Protein AF-A0A6V7XGX5-F1 (afdb_monomer)

Organism: Meloidogyne enterolobii (NCBI:txid390850)

Foldseek 3Di:
DPVVVVVVVVPPPPPPPPPCPVVVVVCVVVDPPDPVVVVVVVVVVVVCVVVVVVVVVCCVQPDDFQKAFDDPCQDQCNLPDPVAQFAPDDHNVCSQLLCQFFHADPDPPDRGDRFKTFPDDPVLSSVLRNYHVVVSSVVCVVDVPGDIDTGPHMDGDPPPHNDHNCNVVVCDDVNVVVVVVVVVVVVVVVVVVVVVVVVVVVVD

Radius of gyration: 33.38 Å; Cα contacts (8 Å, |Δi|>4): 174; chains: 1; bounding box: 64×68×90 Å

Solvent-accessible surface area (backbone atoms only — not comparable to full-atom values): 12115 Å² total; per-residue (Å²): 142,69,78,72,69,59,66,58,66,79,63,71,76,73,74,72,71,95,78,64,78,51,57,68,60,51,47,56,72,68,50,62,95,38,73,65,58,54,50,52,50,49,52,54,50,60,62,49,46,61,58,55,48,52,65,56,48,50,58,61,38,62,40,77,67,60,44,35,58,62,40,91,83,64,37,59,72,48,70,71,36,85,88,48,76,62,27,61,84,70,47,56,74,57,53,56,61,54,44,69,58,24,49,69,37,98,53,98,88,45,53,37,39,53,53,38,31,46,56,66,54,73,68,58,51,48,52,40,43,44,33,42,42,72,56,31,43,52,46,41,66,77,52,67,72,59,59,84,37,75,57,91,50,72,42,70,55,52,88,87,52,83,78,27,65,27,68,76,66,65,42,50,71,91,46,42,60,57,60,58,50,54,55,50,53,50,55,51,50,52,53,53,49,52,54,50,51,52,54,51,66,72,75,108

Sequence (204 aa):
MQNVYKDQKEKSRSKKPLTDIDFEGILKIIGGCSTWQILIYLIISAHQMPHAMFNLSVVYFTYLPDHWCKLPSFSREYIENPENKIGPGWSWEKALDAGIAFPQVRNRRTKHDQCAVYTISEAQLREYLAMNFTEAILLARERPPYLIQRCKQWEYDRNIMSDSVVTQWDRVCDDNWSRAHVHLSYSLGYLVGCMMGGYISVII

Mean predicted aligned error: 12.46 Å

pLDDT: mean 81.53, std 14.81, range [34.19, 95.5]

Nearest PDB structures (foldseek):
  8wjh-assembly1_A  TM=6.170E-01  e=1.390E-04  Homo sapiens

Secondary structure (DSSP, 8-state):
--STTTTTTTT------S----HHHHHHHH----HHHHHHHHHHHHHHHHHHHHHHHHHHHT----EEE--TTSSHHHHH-TTS---TT--HHHHHTTTSSS-B---SS-SB-SSEEE---HHHHHHHHHS-HHHHHHHHHHS----EEE-SSEEE--SS-S--HHHHTT--GGGGHHHHHHHHHHHHHHHHHHHHHHHHHHH-

Structure (mmCIF, N/CA/C/O backbone):
data_AF-A0A6V7XGX5-F1
#
_entry.id   AF-A0A6V7XGX5-F1
#
loop_
_atom_site.group_PDB
_atom_site.id
_atom_site.type_symbol
_atom_site.label_atom_id
_atom_site.label_alt_id
_atom_site.label_comp_id
_atom_site.label_asym_id
_atom_site.label_entity_id
_atom_site.label_seq_id
_atom_site.pdbx_PDB_ins_code
_atom_site.Cartn_x
_atom_site.Cartn_y
_atom_site.Cartn_z
_atom_site.occupancy
_atom_site.B_iso_or_equiv
_atom_site.auth_seq_id
_atom_site.auth_comp_id
_atom_site.auth_asym_id
_atom_site.auth_atom_id
_atom_site.pdbx_PDB_model_num
ATOM 1 N N . MET A 1 1 ? -38.203 55.274 63.922 1.00 48.12 1 MET A N 1
ATOM 2 C CA . MET A 1 1 ? -37.971 55.277 62.457 1.00 48.12 1 MET A CA 1
ATOM 3 C C . MET A 1 1 ? -36.776 54.408 62.005 1.00 48.12 1 MET A C 1
ATOM 5 O O . MET A 1 1 ? -36.245 54.636 60.932 1.00 48.12 1 MET A O 1
ATOM 9 N N . GLN A 1 2 ? -36.377 53.364 62.750 1.00 42.81 2 GLN A N 1
ATOM 10 C CA . GLN A 1 2 ? -35.326 52.413 62.318 1.00 42.81 2 GLN A CA 1
ATOM 11 C C . GLN A 1 2 ? -35.813 50.956 62.211 1.00 42.81 2 GLN A C 1
ATOM 13 O O . GLN A 1 2 ? -35.135 50.126 61.617 1.00 42.81 2 GLN A O 1
ATOM 18 N N . ASN A 1 3 ? -37.020 50.650 62.698 1.00 46.12 3 ASN A N 1
ATOM 19 C CA . ASN A 1 3 ? -37.547 49.281 62.701 1.00 46.12 3 ASN A CA 1
ATOM 20 C C . ASN A 1 3 ? -38.313 48.903 61.421 1.00 46.12 3 ASN A C 1
ATOM 22 O O . ASN A 1 3 ? -38.632 47.741 61.240 1.00 46.12 3 ASN A O 1
ATOM 26 N N . VAL A 1 4 ? -38.544 49.848 60.502 1.00 45.69 4 VAL A N 1
ATOM 27 C CA . VAL A 1 4 ? -39.222 49.590 59.211 1.00 45.69 4 VAL A CA 1
ATOM 28 C C . VAL A 1 4 ? -38.230 49.157 58.113 1.00 45.69 4 VAL A C 1
ATOM 30 O O . VAL A 1 4 ? -38.613 48.507 57.148 1.00 45.69 4 VAL A O 1
ATOM 33 N N . TYR A 1 5 ? -36.930 49.440 58.275 1.00 43.28 5 TYR A N 1
ATOM 34 C CA . TYR A 1 5 ? -35.894 49.075 57.296 1.00 43.28 5 TYR A CA 1
ATOM 35 C C . TYR A 1 5 ? -35.405 47.619 57.405 1.00 43.28 5 TYR A C 1
ATOM 37 O O . TYR A 1 5 ? -34.807 47.112 56.457 1.00 43.28 5 TYR A O 1
ATOM 45 N N . LYS A 1 6 ? -35.651 46.924 58.526 1.00 42.00 6 LYS A N 1
ATOM 46 C CA . LYS A 1 6 ? -35.240 45.516 58.695 1.00 42.00 6 LYS A CA 1
ATOM 47 C C . LYS A 1 6 ? -36.229 44.524 58.068 1.00 42.00 6 LYS A C 1
ATOM 49 O O . LYS A 1 6 ? -35.774 43.564 57.455 1.00 42.00 6 LYS A O 1
ATOM 54 N N . ASP A 1 7 ? -37.528 44.828 58.069 1.00 40.53 7 ASP A N 1
ATOM 55 C CA . ASP A 1 7 ? -38.567 43.997 57.427 1.00 40.53 7 ASP A CA 1
ATOM 56 C C . ASP A 1 7 ? -38.472 43.956 55.892 1.00 40.53 7 ASP A C 1
ATOM 58 O O . ASP A 1 7 ? -38.970 43.037 55.242 1.00 40.53 7 ASP A O 1
ATOM 62 N N . GLN A 1 8 ? -37.801 44.934 55.276 1.00 38.59 8 GLN A N 1
ATOM 63 C CA . GLN A 1 8 ? -37.545 44.926 53.833 1.00 38.59 8 GLN A CA 1
ATOM 64 C C . GLN A 1 8 ? -36.414 43.966 53.435 1.00 38.59 8 GLN A C 1
ATOM 66 O O . GLN A 1 8 ? -36.367 43.529 52.285 1.00 38.59 8 GLN A O 1
ATOM 71 N N . LYS A 1 9 ? -35.524 43.586 54.365 1.00 36.06 9 LYS A N 1
ATOM 72 C CA . LYS A 1 9 ? -34.395 42.694 54.053 1.00 36.06 9 LYS A CA 1
ATOM 73 C C . LYS A 1 9 ? -34.806 41.219 54.015 1.00 36.06 9 LYS A C 1
ATOM 75 O O . LYS A 1 9 ? -34.219 40.445 53.264 1.00 36.06 9 LYS A O 1
ATOM 80 N N . GLU A 1 10 ? -35.870 40.861 54.731 1.00 41.03 10 GLU A N 1
ATOM 81 C CA . GLU A 1 10 ? -36.458 39.513 54.737 1.00 41.03 10 GLU A CA 1
ATOM 82 C C . GLU A 1 10 ? -37.388 39.258 53.530 1.00 41.03 10 GLU A C 1
ATOM 84 O O . GLU A 1 10 ? -37.747 38.123 53.227 1.00 41.03 10 GLU A O 1
ATOM 89 N N . LYS A 1 11 ? -37.724 40.310 52.767 1.00 38.12 11 LYS A N 1
ATOM 90 C CA . LYS A 1 11 ? -38.591 40.255 51.576 1.00 38.12 11 LYS A CA 1
ATOM 91 C C . LYS A 1 11 ? -37.859 40.321 50.231 1.00 38.12 11 LYS A C 1
ATOM 93 O O . LYS A 1 11 ? -38.522 40.437 49.201 1.00 38.12 11 LYS A O 1
ATOM 98 N N . SER A 1 12 ? -36.532 40.147 50.184 1.00 34.19 12 SER A N 1
ATOM 99 C CA . SER A 1 12 ? -35.842 39.829 48.919 1.00 34.19 12 SER A CA 1
ATOM 100 C C . SER A 1 12 ? -35.965 38.334 48.612 1.00 34.19 12 SER A C 1
ATOM 102 O O . SER A 1 12 ? -35.051 37.520 48.690 1.00 34.19 12 SER A O 1
ATOM 104 N N . ARG A 1 13 ? -37.197 37.987 48.260 1.00 50.22 13 ARG A N 1
ATOM 105 C CA . ARG A 1 13 ? -37.594 36.789 47.541 1.00 50.22 13 ARG A CA 1
ATOM 106 C C . ARG A 1 13 ? -36.829 36.731 46.215 1.00 50.22 13 ARG A C 1
ATOM 108 O O . ARG A 1 13 ? -37.392 37.046 45.172 1.00 50.22 13 ARG A O 1
ATOM 115 N N . SER A 1 14 ? -35.575 36.289 46.228 1.00 37.19 14 SER A N 1
ATOM 116 C CA . SER A 1 14 ? -35.043 35.597 45.060 1.00 37.19 14 SER A CA 1
ATOM 117 C C . SER A 1 14 ? -35.549 34.168 45.160 1.00 37.19 14 SER A C 1
ATOM 119 O O . SER A 1 14 ? -34.963 33.312 45.820 1.00 37.19 14 SER A O 1
ATOM 121 N N . LYS A 1 15 ? -36.722 33.931 44.562 1.00 45.91 15 LYS A N 1
ATOM 122 C CA . LYS A 1 15 ? -37.069 32.588 44.107 1.00 45.91 15 LYS A CA 1
ATOM 123 C C . LYS A 1 15 ? -35.909 32.162 43.213 1.00 45.91 15 LYS A C 1
ATOM 125 O O . LYS A 1 15 ? -35.836 32.624 42.076 1.00 45.91 15 LYS A O 1
ATOM 130 N N . LYS A 1 16 ? -35.001 31.332 43.730 1.00 47.59 16 LYS A N 1
ATOM 131 C CA . LYS A 1 16 ? -34.071 30.616 42.864 1.00 47.59 16 LYS A CA 1
ATOM 132 C C . LYS A 1 16 ? -34.939 29.898 41.822 1.00 47.59 16 LYS A C 1
ATOM 134 O O . LYS A 1 16 ? -35.906 29.238 42.221 1.00 47.59 16 LYS A O 1
ATOM 139 N N . PRO A 1 17 ? -34.702 30.100 40.519 1.00 45.47 17 PRO A N 1
ATOM 140 C CA . PRO A 1 17 ? -35.406 29.340 39.503 1.00 45.47 17 PRO A CA 1
ATOM 141 C C . PRO A 1 17 ? -35.202 27.853 39.799 1.00 45.47 17 PRO A C 1
ATOM 143 O O . PRO A 1 17 ? -34.096 27.421 40.114 1.00 45.47 17 PRO A O 1
ATOM 146 N N . LEU A 1 18 ? -36.295 27.091 39.756 1.00 56.56 18 LEU A N 1
ATOM 147 C CA . LEU A 1 18 ? -36.344 25.653 40.023 1.00 56.56 18 LEU A CA 1
ATOM 148 C C . LEU A 1 18 ? -35.745 24.857 38.844 1.00 56.56 18 LEU A C 1
ATOM 150 O O . LEU A 1 18 ? -36.373 23.962 38.292 1.00 56.56 18 LEU A O 1
ATOM 154 N N . THR A 1 19 ? -34.549 25.241 38.409 1.00 55.06 19 THR A N 1
ATOM 155 C CA . THR A 1 19 ? -33.772 24.580 37.352 1.00 55.06 19 THR A CA 1
ATOM 156 C C . THR A 1 19 ? -32.284 24.590 37.693 1.00 55.06 19 THR A C 1
ATOM 158 O O . THR A 1 19 ? -31.441 24.689 36.809 1.00 55.06 19 THR A O 1
ATOM 161 N N . ASP A 1 20 ? -31.960 24.520 38.980 1.00 52.19 20 ASP A N 1
ATOM 162 C CA . ASP A 1 20 ? -30.678 24.008 39.438 1.00 52.19 20 ASP A CA 1
ATOM 163 C C . ASP A 1 20 ? -31.030 22.724 40.176 1.00 52.19 20 ASP A C 1
ATOM 165 O O . ASP A 1 20 ? -31.566 22.747 41.286 1.00 52.19 20 ASP A O 1
ATOM 169 N N . ILE A 1 21 ? -30.914 21.598 39.475 1.00 62.97 21 ILE A N 1
ATOM 170 C CA . ILE A 1 21 ? -31.003 20.297 40.123 1.00 62.97 21 ILE A CA 1
ATOM 171 C C . ILE A 1 21 ? -29.800 20.302 41.057 1.00 62.97 21 ILE A C 1
ATOM 173 O O . ILE A 1 21 ? -28.690 20.214 40.557 1.00 62.97 21 ILE A O 1
ATOM 177 N N . ASP A 1 22 ? -30.022 20.548 42.349 1.00 59.94 22 ASP A N 1
ATOM 178 C CA . ASP A 1 22 ? -29.001 20.932 43.330 1.00 59.94 22 ASP A CA 1
ATOM 179 C C . ASP A 1 22 ? -27.823 19.943 43.280 1.00 59.94 22 ASP A C 1
ATOM 181 O O . ASP A 1 22 ? -27.861 18.880 43.905 1.00 59.94 22 ASP A O 1
ATOM 185 N N . PHE A 1 23 ? -26.815 20.233 42.443 1.00 61.06 23 PHE A N 1
ATOM 186 C CA . PHE A 1 23 ? -25.775 19.264 42.096 1.00 61.06 23 PHE A CA 1
ATOM 187 C C . PHE A 1 23 ? -24.955 18.945 43.334 1.00 61.06 23 PHE A C 1
ATOM 189 O O . PHE A 1 23 ? -24.557 17.803 43.506 1.00 61.06 23 PHE A O 1
ATOM 196 N N . GLU A 1 24 ? -24.778 19.904 44.244 1.00 58.03 24 GLU A N 1
ATOM 197 C CA . GLU A 1 24 ? -24.178 19.659 45.554 1.00 58.03 24 GLU A CA 1
ATOM 198 C C . GLU A 1 24 ? -25.051 18.765 46.443 1.00 58.03 24 GLU A C 1
ATOM 200 O O . GLU A 1 24 ? -24.526 17.896 47.133 1.00 58.03 24 GLU A O 1
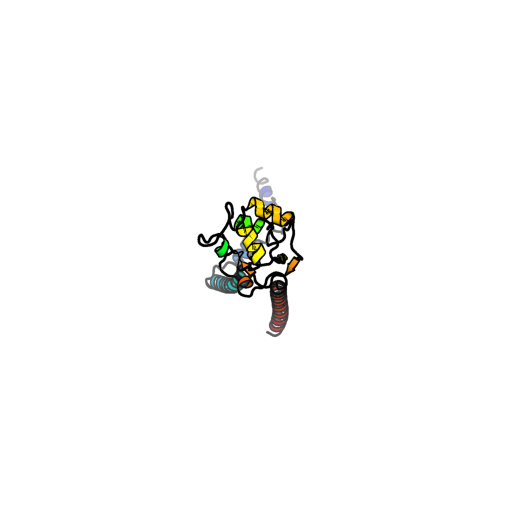ATOM 205 N N . GLY A 1 25 ? -26.379 18.919 46.408 1.00 63.94 25 GLY A N 1
ATOM 206 C CA . GLY A 1 25 ? -27.318 18.050 47.123 1.00 63.94 25 GLY A CA 1
ATOM 207 C C . GLY A 1 25 ? -27.310 16.617 46.586 1.00 63.94 25 GLY A C 1
ATOM 208 O O . GLY A 1 25 ? -27.239 15.662 47.361 1.00 63.94 25 GLY A O 1
ATOM 209 N N . ILE A 1 26 ? -27.288 16.462 45.261 1.00 66.62 26 ILE A N 1
ATOM 210 C CA . ILE A 1 26 ? -27.138 15.172 44.578 1.00 66.62 26 ILE A CA 1
ATOM 211 C C . ILE A 1 26 ? -25.754 14.580 44.849 1.00 66.62 26 ILE A C 1
ATOM 213 O O . ILE A 1 26 ? -25.660 13.408 45.192 1.00 66.62 26 ILE A O 1
ATOM 217 N N . LEU A 1 27 ? -24.685 15.372 44.773 1.00 61.72 27 LEU A N 1
ATOM 218 C CA . LEU A 1 27 ? -23.322 14.940 45.087 1.00 61.72 27 LEU A CA 1
ATOM 219 C C . LEU A 1 27 ? -23.155 14.598 46.567 1.00 61.72 27 LEU A C 1
ATOM 221 O O . LEU A 1 27 ? -22.303 13.784 46.877 1.00 61.72 27 LEU A O 1
ATOM 225 N N . LYS A 1 28 ? -23.965 15.145 47.478 1.00 62.00 28 LYS A N 1
ATOM 226 C CA . LYS A 1 28 ? -23.980 14.781 48.906 1.00 62.00 28 LYS A CA 1
ATOM 227 C C . LYS A 1 28 ? -24.822 13.531 49.195 1.00 62.00 28 LYS A C 1
ATOM 229 O O . LYS A 1 28 ? -24.524 12.813 50.142 1.00 62.00 28 LYS A O 1
ATOM 234 N N . ILE A 1 29 ? -25.839 13.253 48.373 1.00 63.31 29 ILE A N 1
ATOM 235 C CA . ILE A 1 29 ? -26.644 12.016 48.403 1.00 63.31 29 ILE A CA 1
ATOM 236 C C . ILE A 1 29 ? -25.892 10.845 47.745 1.00 63.31 29 ILE A C 1
ATOM 238 O O . ILE A 1 29 ? -25.941 9.725 48.244 1.00 63.31 29 ILE A O 1
ATOM 242 N N . ILE A 1 30 ? -25.169 11.103 46.651 1.00 65.25 30 ILE A N 1
ATOM 243 C CA . ILE A 1 30 ? -24.277 10.148 45.972 1.00 65.25 30 ILE A CA 1
ATOM 244 C C . ILE A 1 30 ? -22.938 10.029 46.719 1.00 65.25 30 ILE A C 1
ATOM 246 O O . ILE A 1 30 ? -22.298 8.982 46.687 1.00 65.25 30 ILE A O 1
ATOM 250 N N . GLY A 1 31 ? -22.498 11.103 47.374 1.00 60.78 31 GLY A N 1
ATOM 251 C CA . GLY A 1 31 ? -21.176 11.249 47.975 1.00 60.78 31 GLY A CA 1
ATOM 252 C C . GLY A 1 31 ? -21.121 10.804 49.422 1.00 60.78 31 GLY A C 1
ATOM 253 O O . GLY A 1 31 ? -20.952 11.610 50.334 1.00 60.78 31 GLY A O 1
ATOM 254 N N . GLY A 1 32 ? -21.112 9.494 49.613 1.00 59.62 32 GLY A N 1
ATOM 255 C CA . GLY A 1 32 ? -20.126 8.940 50.525 1.00 59.62 32 GLY A CA 1
ATOM 256 C C . GLY A 1 32 ? -18.952 8.509 49.666 1.00 59.62 32 GLY A C 1
ATOM 257 O O . GLY A 1 32 ? -19.110 7.542 48.937 1.00 59.62 32 GLY A O 1
ATOM 258 N N . CYS A 1 33 ? -17.796 9.179 49.733 1.00 63.25 33 CYS A N 1
ATOM 259 C CA . CYS A 1 33 ? -16.546 8.677 49.144 1.00 63.25 33 CYS A CA 1
ATOM 260 C C . CYS A 1 33 ? -16.124 7.400 49.895 1.00 63.25 33 CYS A C 1
ATOM 262 O O . CYS A 1 33 ? -15.231 7.385 50.736 1.00 63.25 33 CYS A O 1
ATOM 264 N N . SER A 1 34 ? -16.892 6.343 49.672 1.00 70.44 34 SER A N 1
ATOM 265 C CA . SER A 1 34 ? -16.769 5.032 50.263 1.00 70.44 34 SER A CA 1
ATOM 266 C C . SER A 1 34 ? -15.819 4.255 49.376 1.00 70.44 34 SER A C 1
ATOM 268 O O . SER A 1 34 ? -15.955 4.246 48.149 1.00 70.44 34 SER A O 1
ATOM 270 N N . THR A 1 35 ? -14.860 3.574 49.989 1.00 77.38 35 THR A N 1
ATOM 271 C CA . THR A 1 35 ? -13.893 2.720 49.293 1.00 77.38 35 THR A CA 1
ATOM 272 C C . THR A 1 35 ? -14.596 1.713 48.372 1.00 77.38 35 THR A C 1
ATOM 274 O O . THR A 1 35 ? -14.072 1.379 47.314 1.00 77.38 35 THR A O 1
ATOM 277 N N . TRP A 1 36 ? -15.826 1.307 48.717 1.00 80.31 36 TRP A N 1
ATOM 278 C CA . TRP A 1 36 ? -16.687 0.470 47.881 1.00 80.31 36 TRP A CA 1
ATOM 279 C C . TRP A 1 36 ? -17.184 1.158 46.606 1.00 80.31 36 TRP A C 1
ATOM 281 O O . TRP A 1 36 ? -17.177 0.534 45.550 1.00 80.31 36 TRP A O 1
ATOM 291 N N . GLN A 1 37 ? -17.580 2.432 46.658 1.00 81.12 37 GLN A N 1
ATOM 292 C CA . GLN A 1 37 ? -18.024 3.163 45.464 1.00 81.12 37 GLN A CA 1
ATOM 293 C C . GLN A 1 37 ? -16.866 3.364 44.481 1.00 81.12 37 GLN A C 1
ATOM 295 O O . GLN A 1 37 ? -17.040 3.182 43.276 1.00 81.12 37 GLN A O 1
ATOM 300 N N . ILE A 1 38 ? -15.670 3.663 45.000 1.00 83.69 38 ILE A N 1
ATOM 301 C CA . ILE A 1 38 ? -14.445 3.744 44.194 1.00 83.69 38 ILE A CA 1
ATOM 302 C C . ILE A 1 38 ? -14.129 2.377 43.575 1.00 83.69 38 ILE A C 1
ATOM 304 O O . ILE A 1 38 ? -13.852 2.304 42.382 1.00 83.69 38 ILE A O 1
ATOM 308 N N . LEU A 1 39 ? -14.217 1.291 44.350 1.00 86.94 39 LEU A N 1
ATOM 309 C CA . LEU A 1 39 ? -13.974 -0.065 43.854 1.00 86.94 39 LEU A CA 1
ATOM 310 C C . LEU A 1 39 ? -14.932 -0.440 42.714 1.00 86.94 39 LEU A C 1
ATOM 312 O O . LEU A 1 39 ? -14.484 -0.923 41.678 1.00 86.94 39 LEU A O 1
ATOM 316 N N . ILE A 1 40 ? -16.232 -0.172 42.866 1.00 87.00 40 ILE A N 1
ATOM 317 C CA . ILE A 1 40 ? -17.230 -0.426 41.816 1.00 87.00 40 ILE A CA 1
ATOM 318 C C . ILE A 1 40 ? -16.946 0.420 40.571 1.00 87.00 40 ILE A C 1
ATOM 320 O O . ILE A 1 40 ? -16.970 -0.106 39.459 1.00 87.00 40 ILE A O 1
ATOM 324 N N . TYR A 1 41 ? -16.609 1.701 40.738 1.00 86.62 41 TYR A N 1
ATOM 325 C CA . TYR A 1 41 ? -16.233 2.565 39.619 1.00 86.62 41 TYR A CA 1
ATOM 326 C C . TYR A 1 41 ? -14.992 2.048 38.876 1.00 86.62 41 TYR A C 1
ATOM 328 O O . TYR A 1 41 ? -14.968 2.047 37.644 1.00 86.62 41 TYR A O 1
ATOM 336 N N . LEU A 1 42 ? -13.982 1.554 39.601 1.00 90.50 42 LEU A N 1
ATOM 337 C CA . LEU A 1 42 ? -12.792 0.944 39.004 1.00 90.50 42 LEU A CA 1
ATOM 338 C C . LEU A 1 42 ? -13.117 -0.358 38.265 1.00 90.50 42 LEU A C 1
ATOM 340 O O . LEU A 1 42 ? -12.599 -0.556 37.171 1.00 90.50 42 LEU A O 1
ATOM 344 N N . ILE A 1 43 ? -13.997 -1.208 38.805 1.00 90.50 43 ILE A N 1
ATOM 345 C CA . ILE A 1 43 ? -14.433 -2.450 38.142 1.00 90.50 43 ILE A CA 1
ATOM 346 C C . ILE A 1 43 ? -15.174 -2.134 36.838 1.00 90.50 43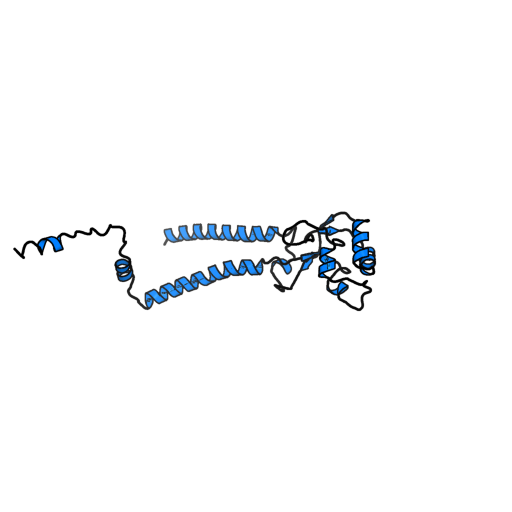 ILE A C 1
ATOM 348 O O . ILE A 1 43 ? -14.859 -2.709 35.795 1.00 90.50 43 ILE A O 1
ATOM 352 N N . ILE A 1 44 ? -16.113 -1.183 36.872 1.00 89.38 44 ILE A N 1
ATOM 353 C CA . ILE A 1 44 ? -16.847 -0.742 35.677 1.00 89.38 44 ILE A CA 1
ATOM 354 C C . ILE A 1 44 ? -15.872 -0.154 34.653 1.00 89.38 44 ILE A C 1
ATOM 356 O O . ILE A 1 44 ? -15.913 -0.514 33.479 1.00 89.38 44 ILE A O 1
ATOM 360 N N . SER A 1 45 ? -14.948 0.702 35.092 1.00 90.06 45 SER A N 1
ATOM 361 C CA . SER A 1 45 ? -13.946 1.305 34.208 1.00 90.06 45 SER A CA 1
ATOM 362 C C . SER A 1 45 ? -13.039 0.247 33.577 1.00 90.06 45 SER A C 1
ATOM 364 O O . SER A 1 45 ? -12.824 0.271 32.367 1.00 90.06 45 SER A O 1
ATOM 366 N N . ALA A 1 46 ? -12.564 -0.721 34.366 1.00 91.81 46 ALA A N 1
ATOM 367 C CA . ALA A 1 46 ? -11.734 -1.825 33.894 1.00 91.81 46 ALA A CA 1
ATOM 368 C C . ALA A 1 46 ? -12.458 -2.695 32.856 1.00 91.81 46 ALA A C 1
ATOM 370 O O . ALA A 1 46 ? -11.827 -3.125 31.896 1.00 91.81 46 ALA A O 1
ATOM 371 N N . HIS A 1 47 ? -13.773 -2.895 32.990 1.00 89.81 47 HIS A N 1
ATOM 372 C CA . HIS A 1 47 ? -14.581 -3.589 31.982 1.00 89.81 47 HIS A CA 1
ATOM 373 C C . HIS A 1 47 ? -14.714 -2.793 30.671 1.00 89.81 47 HIS A C 1
ATOM 375 O O . HIS A 1 47 ? -14.699 -3.374 29.585 1.00 89.81 47 HIS A O 1
ATOM 381 N N . GLN A 1 48 ? -14.793 -1.461 30.738 1.00 89.69 48 GLN A N 1
ATOM 382 C CA . GLN A 1 48 ? -14.891 -0.626 29.535 1.00 89.69 48 GLN A CA 1
ATOM 383 C C . GLN A 1 48 ? -13.554 -0.469 28.790 1.00 89.69 48 GLN A C 1
ATOM 385 O O . GLN A 1 48 ? -13.559 -0.197 27.586 1.00 89.69 48 GLN A O 1
ATOM 390 N N . MET A 1 49 ? -12.414 -0.670 29.462 1.00 92.31 49 MET A N 1
ATOM 391 C CA . MET A 1 49 ? -11.085 -0.561 28.843 1.00 92.31 49 MET A CA 1
ATOM 392 C C . MET A 1 49 ? -10.893 -1.515 27.643 1.00 92.31 49 MET A C 1
ATOM 394 O O . MET A 1 49 ? -10.528 -1.021 26.574 1.00 92.31 49 MET A O 1
ATOM 398 N N . PRO A 1 50 ? -11.186 -2.832 27.728 1.00 88.81 50 PRO A N 1
ATOM 399 C CA . PRO A 1 50 ? -11.120 -3.739 26.580 1.00 88.81 50 PRO A CA 1
ATOM 400 C C . PRO A 1 50 ? -11.959 -3.293 25.382 1.00 88.81 50 PRO A C 1
ATOM 402 O O . PRO A 1 50 ? -11.508 -3.401 24.244 1.00 88.81 50 PRO A O 1
ATOM 405 N N . HIS A 1 51 ? -13.155 -2.754 25.626 1.00 84.88 51 HIS A N 1
ATOM 406 C CA . HIS A 1 51 ? -14.031 -2.276 24.558 1.00 84.88 51 HIS A CA 1
ATOM 407 C C . HIS A 1 51 ? -13.415 -1.080 23.816 1.00 84.88 51 HIS A C 1
ATOM 409 O O . HIS A 1 51 ? -13.387 -1.048 22.585 1.00 84.88 51 HIS A O 1
ATOM 415 N N . ALA A 1 52 ? -12.865 -0.112 24.557 1.00 88.12 52 ALA A N 1
ATOM 416 C CA . ALA A 1 52 ? -12.152 1.018 23.963 1.00 88.12 52 ALA A CA 1
ATOM 417 C C . ALA A 1 52 ? -10.885 0.567 23.215 1.00 88.12 52 ALA A C 1
ATOM 419 O O . ALA A 1 52 ? -10.633 1.016 22.096 1.00 88.12 52 ALA A O 1
ATOM 420 N N . MET A 1 53 ? -10.123 -0.359 23.803 1.00 89.12 53 MET A N 1
ATOM 421 C CA . MET A 1 53 ? -8.902 -0.899 23.205 1.00 89.12 53 MET A CA 1
ATOM 422 C C . MET A 1 53 ? -9.182 -1.630 21.888 1.00 89.12 53 MET A C 1
ATOM 424 O O . MET A 1 53 ? -8.448 -1.428 20.925 1.00 89.12 53 MET A O 1
ATOM 428 N N . PHE A 1 54 ? -10.251 -2.428 21.815 1.00 85.94 54 PHE A N 1
ATOM 429 C CA . PHE A 1 54 ? -10.646 -3.117 20.584 1.00 85.94 54 PHE A CA 1
ATOM 430 C C . PHE A 1 54 ? -11.022 -2.134 19.468 1.00 85.94 54 PHE A C 1
ATOM 432 O O . PHE A 1 54 ? -10.577 -2.281 18.332 1.00 85.94 54 PHE A O 1
ATOM 439 N N . ASN A 1 55 ? -11.784 -1.085 19.794 1.00 85.88 55 ASN A N 1
ATOM 440 C CA . ASN A 1 55 ? -12.161 -0.071 18.806 1.00 85.88 55 ASN A CA 1
ATOM 441 C C . ASN A 1 55 ? -10.946 0.667 18.230 1.00 85.88 55 ASN A C 1
ATOM 443 O O . ASN A 1 55 ? -10.910 0.951 17.033 1.00 85.88 55 ASN A O 1
ATOM 447 N N . LE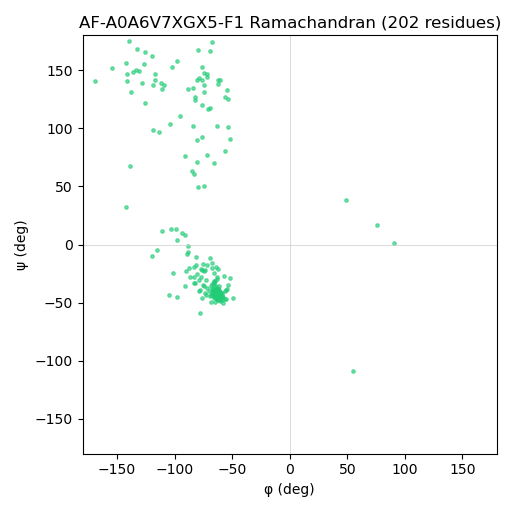U A 1 56 ? -9.940 0.956 19.060 1.00 86.75 56 LEU A N 1
ATOM 448 C CA . LEU A 1 56 ? -8.708 1.593 18.598 1.00 86.75 56 LEU A CA 1
ATOM 449 C C . LEU A 1 56 ? -7.815 0.622 17.814 1.00 86.75 56 LEU A C 1
ATOM 451 O O . LEU A 1 56 ? -7.271 1.004 16.780 1.00 86.75 56 LEU A O 1
ATOM 455 N N . SER A 1 57 ? -7.676 -0.630 18.261 1.00 86.88 57 SER A N 1
ATOM 456 C CA . SER A 1 57 ? -6.762 -1.601 17.643 1.00 86.88 57 SER A CA 1
ATOM 457 C C . SER A 1 57 ? -7.160 -1.983 16.216 1.00 86.88 57 SER A C 1
ATOM 459 O O . SER A 1 57 ? -6.287 -2.160 15.364 1.00 86.88 57 SER A O 1
ATOM 461 N N . VAL A 1 58 ? -8.462 -2.025 15.912 1.00 84.94 58 VAL A N 1
ATOM 462 C CA . VAL A 1 58 ? -8.974 -2.321 14.562 1.00 84.94 58 VAL A CA 1
ATOM 463 C C . VAL A 1 58 ? -8.408 -1.364 13.513 1.00 84.94 58 VAL A C 1
ATOM 465 O O . VAL A 1 58 ? -8.051 -1.807 12.421 1.00 84.94 58 VAL A O 1
ATOM 468 N N . VAL A 1 59 ? -8.270 -0.074 13.829 1.00 83.75 59 VAL A N 1
ATOM 469 C CA . VAL A 1 59 ? -7.746 0.924 12.879 1.00 83.75 59 VAL A CA 1
ATOM 470 C C . VAL A 1 59 ? -6.292 0.626 12.509 1.00 83.75 59 VAL A C 1
ATOM 472 O O . VAL A 1 59 ? -5.917 0.741 11.344 1.00 83.75 59 VAL A O 1
ATOM 475 N N . TYR A 1 60 ? -5.487 0.189 13.478 1.00 83.56 60 TYR A N 1
ATOM 476 C CA . TYR A 1 60 ? -4.087 -0.161 13.242 1.00 83.56 60 TYR A CA 1
ATOM 477 C C . TYR A 1 60 ? -3.949 -1.470 12.463 1.00 83.56 60 TYR A C 1
ATOM 479 O O . TYR A 1 60 ? -3.179 -1.540 11.508 1.00 83.56 60 TYR A O 1
ATOM 487 N N . PHE A 1 61 ? -4.731 -2.496 12.808 1.00 82.75 61 PHE A N 1
ATOM 488 C CA . PHE A 1 61 ? -4.674 -3.784 12.110 1.00 82.75 61 PHE A CA 1
ATOM 489 C C . PHE A 1 61 ? -5.178 -3.712 10.670 1.00 82.75 61 PHE A C 1
ATOM 491 O O . PHE A 1 61 ? -4.659 -4.410 9.799 1.00 82.75 61 PHE A O 1
ATOM 498 N N . THR A 1 62 ? -6.173 -2.864 10.412 1.00 83.94 62 THR A N 1
ATOM 499 C CA . THR A 1 62 ? -6.773 -2.691 9.080 1.00 83.94 62 THR A CA 1
ATOM 500 C C . THR A 1 62 ? -6.105 -1.597 8.252 1.00 83.94 62 THR A C 1
ATOM 502 O O . THR A 1 62 ? -6.590 -1.276 7.163 1.00 83.94 62 THR A O 1
ATOM 505 N N . TYR A 1 63 ? -4.984 -1.050 8.732 1.00 86.88 63 TYR A N 1
ATOM 506 C CA . TYR A 1 63 ? -4.219 -0.048 8.008 1.00 86.88 63 TYR A CA 1
ATOM 507 C C . TYR A 1 63 ? -3.818 -0.561 6.618 1.00 86.88 63 TYR A C 1
ATOM 509 O O . TYR A 1 63 ? -3.236 -1.641 6.477 1.00 86.88 63 TYR A O 1
ATOM 517 N N . LEU A 1 64 ? -4.148 0.230 5.595 1.00 86.94 64 LEU A N 1
ATOM 518 C CA . LEU A 1 64 ? -3.788 -0.011 4.203 1.00 86.94 64 LEU A CA 1
ATOM 519 C C . LEU A 1 64 ? -2.644 0.937 3.818 1.00 86.94 64 LEU A C 1
ATOM 521 O O . LEU A 1 64 ? -2.918 2.124 3.609 1.00 86.94 64 LEU A O 1
ATOM 525 N N . PRO A 1 65 ? -1.396 0.447 3.731 1.00 89.38 65 PRO A N 1
ATOM 526 C CA . PRO A 1 65 ? -0.292 1.249 3.221 1.00 89.38 65 PRO A CA 1
ATOM 527 C C . PRO A 1 65 ? -0.432 1.510 1.717 1.00 89.38 65 PRO A C 1
ATOM 529 O O . PRO A 1 65 ? -1.234 0.879 1.014 1.00 89.38 65 PRO A O 1
ATOM 532 N N . ASP A 1 66 ? 0.373 2.455 1.231 1.00 89.69 66 ASP A N 1
ATOM 533 C CA . ASP A 1 66 ? 0.574 2.616 -0.205 1.00 89.69 66 ASP A CA 1
ATOM 534 C C . ASP A 1 66 ? 1.175 1.330 -0.783 1.00 89.69 66 ASP A C 1
ATOM 536 O O . ASP A 1 66 ? 1.950 0.636 -0.116 1.00 89.69 66 ASP A O 1
ATOM 540 N N . HIS A 1 67 ? 0.741 0.960 -1.980 1.00 90.88 67 HIS A N 1
ATOM 541 C CA . HIS A 1 67 ? 1.097 -0.316 -2.581 1.00 90.88 67 HIS A CA 1
ATOM 542 C C . HIS A 1 67 ? 1.033 -0.254 -4.092 1.00 90.88 67 HIS A C 1
ATOM 544 O O . HIS A 1 67 ? 0.251 0.491 -4.678 1.00 90.88 67 HIS A O 1
ATOM 550 N N . TRP A 1 68 ? 1.843 -1.093 -4.712 1.00 92.00 68 TRP A N 1
ATOM 551 C CA . TRP A 1 68 ? 1.955 -1.220 -6.153 1.00 92.00 68 TRP A CA 1
ATOM 552 C C . TRP A 1 68 ? 2.078 -2.690 -6.523 1.00 92.00 68 TRP A C 1
ATOM 554 O O . TRP A 1 68 ? 2.130 -3.585 -5.677 1.00 92.00 68 TRP A O 1
ATOM 564 N N . CYS A 1 69 ? 2.085 -2.958 -7.819 1.00 92.44 69 CYS A N 1
ATOM 565 C CA . CYS A 1 69 ? 2.089 -4.320 -8.321 1.00 92.44 69 CYS A CA 1
ATOM 566 C C . CYS A 1 69 ? 3.514 -4.857 -8.361 1.00 92.44 69 CYS A C 1
ATOM 568 O O . CYS A 1 69 ? 4.428 -4.176 -8.828 1.00 92.44 69 CYS A O 1
ATOM 570 N N . LYS A 1 70 ? 3.701 -6.088 -7.882 1.00 92.56 70 LYS A N 1
ATOM 571 C CA . LYS A 1 70 ? 5.021 -6.709 -7.807 1.00 92.56 70 LYS A CA 1
ATOM 572 C C . LYS A 1 70 ? 5.535 -7.027 -9.211 1.00 92.56 70 LYS A C 1
ATOM 574 O O . LYS A 1 70 ? 4.945 -7.843 -9.920 1.00 92.56 70 LYS A O 1
ATOM 579 N N . LEU A 1 71 ? 6.651 -6.405 -9.581 1.00 91.50 71 LEU A N 1
ATOM 580 C CA . LEU A 1 71 ? 7.336 -6.599 -10.857 1.00 91.50 71 LEU A CA 1
ATOM 581 C C . LEU A 1 71 ? 8.804 -6.967 -10.590 1.00 91.50 71 LEU A C 1
ATOM 583 O O . LEU A 1 71 ? 9.511 -6.192 -9.947 1.00 91.50 71 LEU A O 1
ATOM 587 N N . PRO A 1 72 ? 9.296 -8.124 -11.063 1.00 88.12 72 PRO A N 1
ATOM 588 C CA . PRO A 1 72 ? 10.623 -8.620 -10.696 1.00 88.12 72 PRO A CA 1
ATOM 589 C C . PRO A 1 72 ? 11.775 -7.741 -11.200 1.00 88.12 72 PRO A C 1
ATOM 591 O O . PRO A 1 72 ? 12.794 -7.658 -10.523 1.00 88.12 72 PRO A O 1
ATOM 594 N N . SER A 1 73 ? 11.630 -7.071 -12.350 1.00 88.50 73 SER A N 1
ATOM 595 C CA . SER A 1 73 ? 12.642 -6.121 -12.846 1.00 88.50 73 SER A CA 1
ATOM 596 C C . SER A 1 73 ? 12.323 -4.658 -12.523 1.00 88.50 73 SER A C 1
ATOM 598 O O . SER A 1 73 ? 13.043 -3.781 -12.977 1.00 88.50 73 SER A O 1
ATOM 600 N N . PHE A 1 74 ? 11.252 -4.363 -11.781 1.00 90.75 74 PHE A N 1
ATOM 601 C CA . PHE A 1 74 ? 10.842 -2.992 -11.446 1.00 90.75 74 PHE A CA 1
ATOM 602 C C . PHE A 1 74 ? 10.388 -2.931 -9.993 1.00 90.75 74 PHE A C 1
ATOM 604 O O . PHE A 1 74 ? 9.215 -2.759 -9.674 1.00 90.75 74 PHE A O 1
ATOM 611 N N . SER A 1 75 ? 11.364 -3.123 -9.116 1.00 91.56 75 SER A N 1
ATOM 612 C CA . SER A 1 75 ? 11.227 -3.010 -7.671 1.00 91.56 75 SER A CA 1
ATOM 613 C C . SER A 1 75 ? 12.265 -2.036 -7.135 1.00 91.56 75 SER A C 1
ATOM 615 O O . SER A 1 75 ? 13.250 -1.710 -7.813 1.00 91.56 75 SER A O 1
ATOM 617 N N . ARG A 1 76 ? 12.069 -1.601 -5.890 1.00 91.00 76 ARG A N 1
ATOM 618 C CA . ARG A 1 76 ? 13.050 -0.775 -5.182 1.00 91.00 76 ARG A CA 1
ATOM 619 C C . ARG A 1 76 ? 14.421 -1.448 -5.139 1.00 91.00 76 ARG A C 1
ATOM 621 O O . ARG A 1 76 ? 15.418 -0.832 -5.496 1.00 91.00 76 ARG A O 1
ATOM 628 N N . GLU A 1 77 ? 14.444 -2.733 -4.791 1.00 90.19 77 GLU A N 1
ATOM 629 C CA . GLU A 1 77 ? 15.663 -3.544 -4.725 1.00 90.19 77 GLU A CA 1
ATOM 630 C C . GLU A 1 77 ? 16.363 -3.646 -6.082 1.00 90.19 77 GLU A C 1
ATOM 632 O O . GLU A 1 77 ? 17.586 -3.583 -6.148 1.00 90.19 77 GLU A O 1
ATOM 637 N N . TYR A 1 78 ? 15.608 -3.772 -7.178 1.00 91.12 78 TYR A N 1
ATOM 638 C CA . TYR A 1 78 ? 16.203 -3.819 -8.509 1.00 91.12 78 TYR A CA 1
ATOM 639 C C . TYR A 1 78 ? 16.797 -2.462 -8.904 1.00 91.12 78 TYR A C 1
ATOM 641 O O . TYR A 1 78 ? 17.909 -2.423 -9.429 1.00 91.12 78 TYR A O 1
ATOM 649 N N . ILE A 1 79 ? 16.072 -1.365 -8.644 1.00 91.75 79 ILE A N 1
ATOM 650 C CA . ILE A 1 79 ? 16.444 -0.017 -9.094 1.00 91.75 79 ILE A CA 1
ATOM 651 C C . ILE A 1 79 ? 17.607 0.580 -8.293 1.00 91.75 79 ILE A C 1
ATOM 653 O O . ILE A 1 79 ? 18.437 1.301 -8.842 1.00 91.75 79 ILE A O 1
ATOM 657 N N . GLU A 1 80 ? 17.671 0.290 -6.998 1.00 90.06 80 GLU A N 1
ATOM 658 C CA . GLU A 1 80 ? 18.704 0.830 -6.110 1.00 90.06 80 GLU A CA 1
ATOM 659 C C . GLU A 1 80 ? 19.965 -0.055 -6.054 1.00 90.06 80 GLU A C 1
ATOM 661 O O . GLU A 1 80 ? 20.981 0.362 -5.497 1.00 90.06 80 GLU A O 1
ATOM 666 N N . ASN A 1 81 ? 19.941 -1.258 -6.645 1.00 91.25 81 ASN A N 1
ATOM 667 C CA . ASN A 1 81 ? 21.097 -2.153 -6.654 1.00 91.25 81 ASN A CA 1
ATOM 668 C C . ASN A 1 81 ? 22.165 -1.701 -7.679 1.00 91.25 81 ASN A C 1
ATOM 670 O O . ASN A 1 81 ? 21.890 -1.695 -8.883 1.00 91.25 81 ASN A O 1
ATOM 674 N N . PRO A 1 82 ? 23.405 -1.400 -7.240 1.00 86.56 82 PRO A N 1
ATOM 675 C CA . PRO A 1 82 ? 24.484 -0.939 -8.117 1.00 86.56 82 PRO A CA 1
ATOM 676 C C . PRO A 1 82 ? 25.001 -1.992 -9.111 1.00 86.56 82 PRO A C 1
ATOM 678 O O . PRO A 1 82 ? 25.695 -1.634 -10.060 1.00 86.56 82 PRO A O 1
ATOM 681 N N . GLU A 1 83 ? 24.700 -3.279 -8.918 1.00 88.38 83 GLU A N 1
ATOM 682 C CA . GLU A 1 83 ? 25.084 -4.338 -9.863 1.00 88.38 83 GLU A CA 1
ATOM 683 C C . GLU A 1 83 ? 24.228 -4.328 -11.138 1.00 88.38 83 GLU A C 1
ATOM 685 O O . GLU A 1 83 ? 24.649 -4.823 -12.190 1.00 88.38 83 GLU A O 1
ATOM 690 N N . ASN A 1 84 ? 23.025 -3.753 -11.064 1.00 88.62 84 ASN A N 1
ATOM 691 C CA . ASN A 1 84 ? 22.104 -3.706 -12.187 1.00 88.62 84 ASN A CA 1
ATOM 692 C C . ASN A 1 84 ? 22.473 -2.582 -13.160 1.00 88.62 84 ASN A C 1
ATOM 694 O O . ASN A 1 84 ? 22.856 -1.475 -12.784 1.00 88.62 84 ASN A O 1
ATOM 698 N N . LYS A 1 85 ? 22.316 -2.859 -14.458 1.00 87.62 85 LYS A N 1
ATOM 699 C CA . LYS A 1 85 ? 22.544 -1.872 -15.519 1.00 87.62 85 LYS A CA 1
ATOM 700 C C . LYS A 1 85 ? 21.370 -0.902 -15.581 1.00 87.62 85 LYS A C 1
ATOM 702 O O . LYS A 1 85 ? 20.386 -1.173 -16.267 1.00 87.62 85 LYS A O 1
ATOM 707 N N . ILE A 1 86 ? 21.492 0.206 -14.863 1.00 92.94 86 ILE A N 1
ATOM 708 C CA . ILE A 1 86 ? 20.476 1.255 -14.796 1.00 92.94 86 ILE A CA 1
ATOM 709 C C . ILE A 1 86 ? 21.069 2.552 -15.323 1.00 92.94 86 ILE A C 1
ATOM 711 O O . ILE A 1 86 ? 22.226 2.881 -15.053 1.00 92.94 86 ILE A O 1
ATOM 715 N N . GLY A 1 87 ? 20.286 3.269 -16.124 1.00 90.19 87 GLY A N 1
ATOM 716 C CA . GLY A 1 87 ? 20.706 4.545 -16.674 1.00 90.19 87 GLY A CA 1
ATOM 717 C C . GLY A 1 87 ? 20.851 5.636 -15.604 1.00 90.19 87 GLY A C 1
ATOM 718 O O . GLY A 1 87 ? 20.518 5.458 -14.431 1.00 90.19 87 GLY A O 1
ATOM 719 N N . PRO A 1 88 ? 21.340 6.822 -15.982 1.00 91.69 88 PRO A N 1
ATOM 720 C CA . PRO A 1 88 ? 21.440 7.942 -15.057 1.00 91.69 88 PRO A CA 1
ATOM 721 C C . PRO A 1 88 ? 20.058 8.534 -14.725 1.00 91.69 88 PRO A C 1
ATOM 723 O O . PRO A 1 88 ? 19.170 8.615 -15.576 1.00 91.69 88 PRO A O 1
ATOM 726 N N . GLY A 1 89 ? 19.907 9.020 -13.489 1.00 89.50 89 GLY A N 1
ATOM 727 C CA . GLY A 1 89 ? 18.750 9.817 -13.055 1.00 89.50 89 GLY A CA 1
ATOM 728 C C . GLY A 1 89 ? 17.575 9.033 -12.462 1.00 89.50 89 GLY A C 1
ATOM 729 O O . GLY A 1 89 ? 16.585 9.657 -12.070 1.00 89.50 89 GLY A O 1
ATOM 730 N N . TRP A 1 90 ? 17.692 7.710 -12.358 1.00 91.25 90 TRP A N 1
ATOM 731 C CA . TRP A 1 90 ? 16.697 6.848 -11.727 1.00 91.25 90 TRP A CA 1
ATOM 732 C C . TRP A 1 90 ? 16.728 6.961 -10.195 1.00 91.25 90 TRP A C 1
ATOM 734 O O . TRP A 1 90 ? 17.788 6.985 -9.577 1.00 91.25 90 TRP A O 1
ATOM 744 N N . SER A 1 91 ? 15.545 7.029 -9.585 1.00 92.69 91 SER A N 1
ATOM 745 C CA . SER A 1 91 ? 15.314 6.697 -8.173 1.00 92.69 91 SER A CA 1
ATOM 746 C C . SER A 1 91 ? 13.961 6.001 -8.074 1.00 92.69 91 SER A C 1
ATOM 748 O O . SER A 1 91 ? 13.112 6.188 -8.954 1.00 92.69 91 SER A O 1
ATOM 750 N N . TRP A 1 92 ? 13.761 5.195 -7.032 1.00 91.12 92 TRP A N 1
ATOM 751 C CA . TRP A 1 92 ? 12.529 4.433 -6.851 1.00 91.12 92 TRP A CA 1
ATOM 752 C C . TRP A 1 92 ? 11.284 5.332 -6.846 1.00 91.12 92 TRP A C 1
ATOM 754 O O . TRP A 1 92 ? 10.331 5.086 -7.583 1.00 91.12 92 TRP A O 1
ATOM 764 N N . GLU A 1 93 ? 11.327 6.435 -6.100 1.00 89.88 93 GLU A N 1
ATOM 765 C CA . GLU A 1 93 ? 10.207 7.372 -5.962 1.00 89.88 93 GLU A CA 1
ATOM 766 C C . GLU A 1 93 ? 9.851 8.017 -7.306 1.00 89.88 93 GLU A C 1
ATOM 768 O O . GLU A 1 93 ? 8.680 8.183 -7.649 1.00 89.88 93 GLU A O 1
ATOM 773 N N . LYS A 1 94 ? 10.875 8.349 -8.102 1.00 91.12 94 LYS A N 1
ATOM 774 C CA . LYS A 1 94 ? 10.687 8.899 -9.446 1.00 91.12 94 LYS A CA 1
ATOM 775 C C . LYS A 1 94 ? 10.138 7.860 -10.418 1.00 91.12 94 LYS A C 1
ATOM 777 O O . LYS A 1 94 ? 9.298 8.208 -11.239 1.00 91.12 94 LYS A O 1
ATOM 782 N N . ALA A 1 95 ? 10.612 6.618 -10.341 1.00 91.44 95 ALA A N 1
ATOM 783 C CA . ALA A 1 95 ? 10.185 5.522 -11.206 1.00 91.44 95 ALA A CA 1
ATOM 784 C C . ALA A 1 95 ? 8.718 5.141 -10.959 1.00 91.44 95 ALA A C 1
ATOM 786 O O . ALA A 1 95 ? 7.956 4.979 -11.914 1.00 91.44 95 ALA A O 1
ATOM 787 N N . LEU A 1 96 ? 8.313 5.067 -9.689 1.00 90.94 96 LEU A N 1
ATOM 788 C CA . LEU A 1 96 ? 6.946 4.759 -9.271 1.00 90.94 96 LEU A CA 1
ATOM 789 C C . LEU A 1 96 ? 5.938 5.778 -9.835 1.00 90.94 96 LEU A C 1
ATOM 791 O O . LEU A 1 96 ? 4.911 5.403 -10.402 1.00 90.94 96 LEU A O 1
ATOM 795 N N . ASP A 1 97 ? 6.283 7.067 -9.778 1.00 89.69 97 ASP A N 1
ATOM 796 C CA . ASP A 1 97 ? 5.441 8.165 -10.265 1.00 89.69 97 ASP A CA 1
ATOM 797 C C . ASP A 1 97 ? 5.651 8.515 -11.755 1.00 89.69 97 ASP A C 1
ATOM 799 O O . ASP A 1 97 ? 4.973 9.397 -12.283 1.00 89.69 97 ASP A O 1
ATOM 803 N N . ALA A 1 98 ? 6.561 7.838 -12.465 1.00 88.38 98 ALA A N 1
ATOM 804 C CA . ALA A 1 98 ? 6.895 8.148 -13.861 1.00 88.38 98 ALA A CA 1
ATOM 805 C C . ALA A 1 98 ? 5.799 7.756 -14.867 1.00 88.38 98 ALA A C 1
ATOM 807 O O . ALA A 1 98 ? 5.806 8.225 -16.005 1.00 88.38 98 ALA A O 1
ATOM 808 N N . GLY A 1 99 ? 4.867 6.884 -14.477 1.00 87.69 99 GLY A N 1
ATOM 809 C CA . GLY A 1 99 ? 3.817 6.396 -15.372 1.00 87.69 99 GLY A CA 1
ATOM 810 C C . GLY A 1 99 ? 4.279 5.351 -16.392 1.00 87.69 99 GLY A C 1
ATOM 811 O O . GLY A 1 99 ? 3.578 5.133 -17.376 1.00 87.69 99 GLY A O 1
ATOM 812 N N . ILE A 1 100 ? 5.451 4.738 -16.178 1.00 89.00 100 ILE A N 1
ATOM 813 C CA . ILE A 1 100 ? 6.028 3.724 -17.075 1.00 89.00 100 ILE A CA 1
ATOM 814 C C . ILE A 1 100 ? 5.338 2.378 -16.855 1.00 89.00 100 ILE A C 1
ATOM 816 O O . ILE A 1 100 ? 4.744 1.848 -17.781 1.00 89.00 100 ILE A O 1
ATOM 820 N N . ALA A 1 101 ? 5.389 1.834 -15.635 1.00 89.56 101 ALA A N 1
ATOM 821 C CA . ALA A 1 101 ? 4.778 0.544 -15.301 1.00 89.56 101 ALA A CA 1
ATOM 822 C C . ALA A 1 101 ? 3.333 0.675 -14.797 1.00 89.56 101 ALA A C 1
ATOM 824 O O . ALA A 1 101 ? 2.482 -0.165 -15.094 1.00 89.56 101 ALA A O 1
ATOM 825 N N . PHE A 1 102 ? 3.049 1.742 -14.051 1.00 91.44 102 PHE A N 1
ATOM 826 C CA . PHE A 1 102 ? 1.765 1.955 -13.389 1.00 91.44 102 PHE A CA 1
ATOM 827 C C . PHE A 1 102 ? 1.012 3.124 -14.036 1.00 91.44 102 PHE A C 1
ATOM 829 O O . PHE A 1 102 ? 1.613 4.181 -14.259 1.00 91.44 102 PHE A O 1
ATOM 836 N N . PRO A 1 103 ? -0.292 2.984 -14.332 1.00 89.25 103 PRO A N 1
ATOM 837 C CA . PRO A 1 103 ? -1.080 4.074 -14.880 1.00 89.25 103 PRO A CA 1
ATOM 838 C C . PRO A 1 103 ? -1.145 5.246 -13.906 1.00 89.25 103 PRO A C 1
ATOM 840 O O . PRO A 1 103 ? -1.246 5.072 -12.695 1.00 89.25 103 PRO A O 1
ATOM 843 N N . GLN A 1 104 ? -1.089 6.461 -14.446 1.00 88.00 104 GLN A N 1
ATOM 844 C CA . GLN A 1 104 ? -1.189 7.670 -13.640 1.00 88.00 104 GLN A CA 1
ATOM 845 C C . GLN A 1 104 ? -2.658 7.985 -13.364 1.00 88.00 104 GLN A C 1
ATOM 847 O O . GLN A 1 104 ? -3.468 8.102 -14.287 1.00 88.00 104 GLN A O 1
ATOM 852 N N . VAL A 1 105 ? -2.997 8.166 -12.092 1.00 85.25 105 VAL A N 1
ATOM 853 C CA . VAL A 1 105 ? -4.333 8.566 -11.652 1.00 85.25 105 VAL A CA 1
ATOM 854 C C . VAL A 1 105 ? -4.275 9.966 -11.072 1.00 85.25 105 VAL A C 1
ATOM 856 O O . VAL A 1 105 ? -3.376 10.332 -10.318 1.00 85.25 105 VAL A O 1
ATOM 859 N N . ARG A 1 106 ? -5.277 10.782 -11.396 1.00 78.31 106 ARG A N 1
ATOM 860 C CA . ARG A 1 106 ? -5.403 12.129 -10.832 1.00 78.31 106 ARG A CA 1
ATOM 861 C C . ARG A 1 106 ? -6.084 12.063 -9.465 1.00 78.31 106 ARG A C 1
ATOM 863 O O . ARG A 1 106 ? -7.171 12.610 -9.282 1.00 78.31 106 ARG A O 1
ATOM 870 N N . ASN A 1 107 ? -5.471 11.354 -8.521 1.00 75.62 107 ASN A N 1
ATOM 871 C CA . ASN A 1 107 ? -5.970 11.249 -7.155 1.00 75.62 107 ASN A CA 1
ATOM 872 C C . ASN A 1 107 ? -5.241 12.239 -6.227 1.00 75.62 107 ASN A C 1
ATOM 874 O O . ASN A 1 107 ? -4.146 12.707 -6.526 1.00 75.62 107 ASN A O 1
ATOM 878 N N . ARG A 1 108 ? -5.856 12.603 -5.093 1.00 64.75 108 ARG A N 1
ATOM 879 C CA . ARG A 1 108 ? -5.256 13.544 -4.120 1.00 64.75 108 ARG A CA 1
ATOM 880 C C . ARG A 1 108 ? -4.137 12.921 -3.276 1.00 64.75 108 ARG A C 1
ATOM 882 O O . ARG A 1 108 ? -3.414 13.666 -2.627 1.00 64.75 108 ARG A O 1
ATOM 889 N N . ARG A 1 109 ? -4.048 11.587 -3.229 1.00 71.62 109 ARG A N 1
ATOM 890 C CA . ARG A 1 109 ? -3.130 10.842 -2.347 1.00 71.62 109 ARG A CA 1
ATOM 891 C C . ARG A 1 109 ? -1.931 10.248 -3.081 1.00 71.62 109 ARG A C 1
ATOM 893 O O . ARG A 1 109 ? -0.823 10.382 -2.588 1.00 71.62 109 ARG A O 1
ATOM 900 N N . THR A 1 110 ? -2.151 9.651 -4.247 1.00 76.88 110 THR A N 1
ATOM 901 C CA . THR A 1 110 ? -1.110 9.014 -5.061 1.00 76.88 110 THR A CA 1
ATOM 902 C C . THR A 1 110 ? -1.219 9.486 -6.506 1.00 76.88 110 THR A C 1
ATOM 904 O O . THR A 1 110 ? -2.313 9.820 -6.975 1.00 76.88 110 THR A O 1
ATOM 907 N N . LYS A 1 111 ? -0.078 9.545 -7.202 1.00 83.75 111 LYS A N 1
ATOM 908 C CA . LYS A 1 111 ? -0.022 9.861 -8.637 1.00 83.75 111 LYS A CA 1
ATOM 909 C C . LYS A 1 111 ? -0.110 8.609 -9.511 1.00 83.75 111 LYS A C 1
ATOM 911 O O . LYS A 1 111 ? -0.556 8.703 -10.649 1.00 83.75 111 LYS A O 1
ATOM 916 N N . HIS A 1 112 ? 0.240 7.446 -8.970 1.00 87.62 112 HIS A N 1
ATOM 917 C CA . HIS A 1 112 ? 0.132 6.146 -9.625 1.00 87.62 112 HIS A CA 1
ATOM 918 C C . HIS A 1 112 ? -1.089 5.353 -9.121 1.00 87.62 112 HIS A C 1
ATOM 920 O O . HIS A 1 112 ? -1.575 5.556 -8.002 1.00 87.62 112 HIS A O 1
ATOM 926 N N . ASP A 1 113 ? -1.615 4.475 -9.976 1.00 89.06 113 ASP A N 1
ATOM 927 C CA . ASP A 1 113 ? -2.655 3.513 -9.619 1.00 89.06 113 ASP A CA 1
ATOM 928 C C . ASP A 1 113 ? -2.050 2.376 -8.786 1.00 89.06 113 ASP A C 1
ATOM 930 O O . ASP A 1 113 ? -1.044 1.781 -9.166 1.00 89.06 113 ASP A O 1
ATOM 934 N N . GLN A 1 114 ? -2.688 2.063 -7.660 1.00 90.19 114 GLN A N 1
ATOM 935 C CA . GLN A 1 114 ? -2.260 1.009 -6.735 1.00 90.19 114 GLN A CA 1
ATOM 936 C C . GLN A 1 114 ? -2.738 -0.385 -7.179 1.00 90.19 114 GLN A C 1
ATOM 938 O O . GLN A 1 114 ? -2.220 -1.412 -6.740 1.00 90.19 114 GLN A O 1
ATOM 943 N N . CYS A 1 115 ? -3.757 -0.432 -8.046 1.00 90.50 115 CYS A N 1
ATOM 944 C CA . CYS A 1 115 ? -4.509 -1.651 -8.348 1.00 90.50 115 CYS A CA 1
ATOM 945 C C . CYS A 1 115 ? -4.380 -2.138 -9.787 1.00 90.50 115 CYS A C 1
ATOM 947 O O . CYS A 1 115 ? -4.950 -3.179 -10.143 1.00 90.50 115 CYS 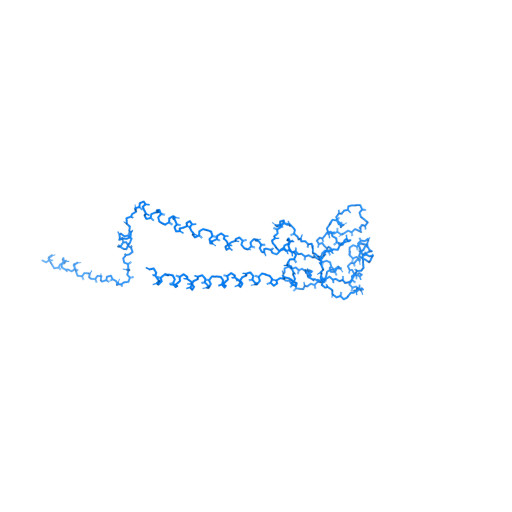A O 1
ATOM 949 N N . ALA A 1 116 ? -3.694 -1.378 -10.631 1.00 90.88 116 ALA A N 1
ATOM 950 C CA . ALA A 1 116 ? -3.558 -1.692 -12.034 1.00 90.88 116 ALA A CA 1
ATOM 951 C C . ALA A 1 116 ? -2.123 -1.493 -12.503 1.00 90.88 116 ALA A C 1
ATOM 953 O O . ALA A 1 116 ? -1.399 -0.623 -12.028 1.00 90.88 116 ALA A O 1
ATOM 954 N N . VAL A 1 117 ? -1.736 -2.314 -13.467 1.00 91.81 117 VAL A N 1
ATOM 955 C CA . VAL A 1 117 ? -0.425 -2.283 -14.099 1.00 91.81 117 VAL A CA 1
ATOM 956 C C . VAL A 1 117 ? -0.612 -2.374 -15.600 1.00 91.81 117 VAL A C 1
ATOM 958 O O . VAL A 1 117 ? -1.579 -2.950 -16.112 1.00 91.81 117 VAL A O 1
ATOM 961 N N . TYR A 1 118 ? 0.320 -1.778 -16.314 1.00 89.62 118 TYR A N 1
ATOM 962 C CA . TYR A 1 118 ? 0.388 -1.890 -17.750 1.00 89.62 118 TYR A CA 1
ATOM 963 C C . TYR A 1 118 ? 0.950 -3.249 -18.182 1.00 89.62 118 TYR A C 1
ATOM 965 O O . T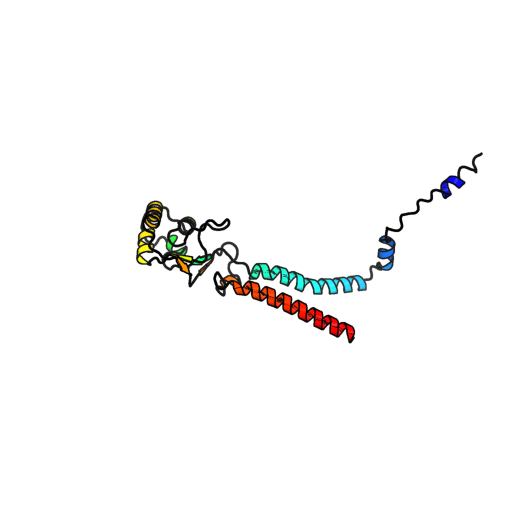YR A 1 118 ? 1.874 -3.781 -17.568 1.00 89.62 118 TYR A O 1
ATOM 973 N N . THR A 1 119 ? 0.399 -3.826 -19.253 1.00 89.38 119 THR A N 1
ATOM 974 C CA . THR A 1 119 ? 0.890 -5.082 -19.844 1.00 89.38 119 THR A CA 1
ATOM 975 C C . THR A 1 119 ? 2.224 -4.875 -20.566 1.00 89.38 119 THR A C 1
ATOM 977 O O . THR A 1 119 ? 2.269 -4.785 -21.790 1.00 89.38 119 THR A O 1
ATOM 980 N N . ILE A 1 120 ? 3.313 -4.780 -19.812 1.00 86.88 120 ILE A N 1
ATOM 981 C CA . ILE A 1 120 ? 4.666 -4.562 -20.336 1.00 86.88 120 ILE A CA 1
ATOM 982 C C . ILE A 1 120 ? 5.465 -5.846 -20.163 1.00 86.88 120 ILE A C 1
ATOM 984 O O . ILE A 1 120 ? 5.394 -6.500 -19.123 1.00 86.88 120 ILE A O 1
ATOM 988 N N . SER A 1 121 ? 6.233 -6.222 -21.184 1.00 89.00 121 SER A N 1
ATOM 989 C CA . SER A 1 121 ? 7.146 -7.358 -21.058 1.00 89.00 121 SER A CA 1
ATOM 990 C C . SER A 1 121 ? 8.372 -6.995 -20.215 1.00 89.00 121 SER A C 1
ATOM 992 O O . SER A 1 121 ? 8.889 -5.881 -20.282 1.00 89.00 121 SER A O 1
ATOM 994 N N . GLU A 1 122 ? 8.905 -7.968 -19.476 1.00 88.69 122 GLU A N 1
ATOM 995 C CA . GLU A 1 122 ? 10.128 -7.800 -18.675 1.00 88.69 122 GLU A CA 1
ATOM 996 C C . GLU A 1 122 ? 11.316 -7.268 -19.4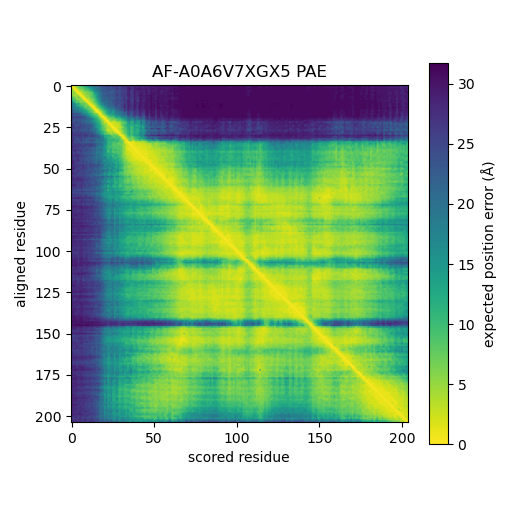95 1.00 88.69 122 GLU A C 1
ATOM 998 O O . GLU A 1 122 ? 12.120 -6.481 -19.000 1.00 88.69 122 GLU A O 1
ATOM 1003 N N . ALA A 1 123 ? 11.422 -7.664 -20.767 1.00 89.12 123 ALA A N 1
ATOM 1004 C CA . ALA A 1 123 ? 12.483 -7.202 -21.657 1.00 89.12 123 ALA A CA 1
ATOM 1005 C C . ALA A 1 123 ? 12.380 -5.696 -21.946 1.00 89.12 123 ALA A C 1
ATOM 1007 O O . ALA A 1 123 ? 13.376 -4.987 -21.831 1.00 89.12 123 ALA A O 1
ATOM 1008 N N . GLN A 1 124 ? 11.174 -5.207 -22.250 1.00 89.25 124 GLN A N 1
ATOM 1009 C CA . GLN A 1 124 ? 10.926 -3.779 -22.483 1.00 89.25 124 GLN A CA 1
ATOM 1010 C C . GLN A 1 124 ? 11.168 -2.959 -21.217 1.00 89.25 124 GLN A C 1
ATOM 1012 O O . GLN A 1 124 ? 11.747 -1.879 -21.274 1.00 89.25 124 GLN A O 1
ATOM 1017 N N . LEU A 1 125 ? 10.769 -3.488 -20.060 1.00 90.38 125 LEU A N 1
ATOM 1018 C CA . LEU A 1 125 ? 10.976 -2.823 -18.779 1.00 90.38 125 LEU A CA 1
ATOM 1019 C C . LEU A 1 125 ? 12.467 -2.633 -18.477 1.00 90.38 125 LEU A C 1
ATOM 1021 O O . LEU A 1 125 ? 12.889 -1.548 -18.087 1.00 90.38 125 LEU A O 1
ATOM 1025 N N . ARG A 1 126 ? 13.283 -3.661 -18.736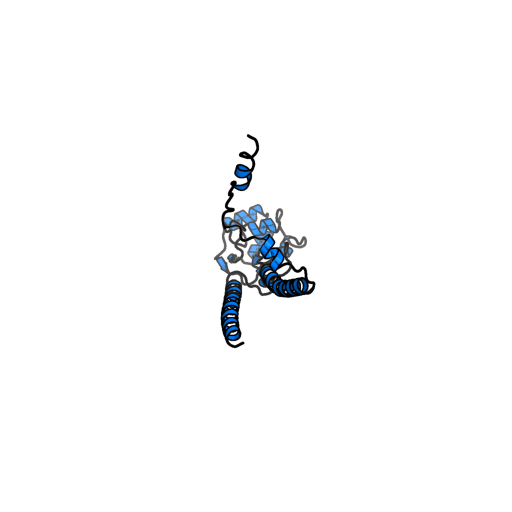 1.00 91.12 126 ARG A N 1
ATOM 1026 C CA . ARG A 1 126 ? 14.747 -3.584 -18.610 1.00 91.12 126 ARG A CA 1
ATOM 1027 C C . ARG A 1 126 ? 15.380 -2.631 -19.614 1.00 91.12 126 ARG A C 1
ATOM 1029 O O . ARG A 1 126 ? 16.348 -1.961 -19.272 1.00 91.12 126 ARG A O 1
ATOM 1036 N N . GLU A 1 127 ? 14.844 -2.566 -20.828 1.00 90.88 127 GLU A N 1
ATOM 1037 C CA . GLU A 1 127 ? 15.293 -1.613 -21.841 1.00 90.88 127 GLU A CA 1
ATOM 1038 C C . GLU A 1 127 ? 15.059 -0.173 -21.370 1.00 90.88 127 GLU A C 1
ATOM 1040 O O . GLU A 1 127 ? 15.994 0.626 -21.375 1.00 90.88 127 GLU A O 1
ATOM 1045 N N . TYR A 1 128 ? 13.860 0.137 -20.861 1.00 90.25 128 TYR A N 1
ATOM 1046 C CA . TYR A 1 128 ? 13.564 1.444 -20.267 1.00 90.25 128 TYR A CA 1
ATOM 1047 C C . TYR A 1 128 ? 14.494 1.771 -19.100 1.00 90.25 128 TYR A C 1
ATOM 1049 O O . TYR A 1 128 ? 15.039 2.869 -19.057 1.00 90.25 128 TYR A O 1
ATOM 1057 N N . LEU A 1 129 ? 14.731 0.821 -18.193 1.00 92.50 129 LEU A N 1
ATOM 1058 C CA . LEU A 1 129 ? 15.617 1.020 -17.041 1.00 92.50 129 LEU A CA 1
ATOM 1059 C C . LEU A 1 129 ? 17.081 1.259 -17.430 1.00 92.50 129 LEU A C 1
ATOM 1061 O O . LEU A 1 129 ? 17.784 1.987 -16.732 1.00 92.50 129 LEU A O 1
ATOM 1065 N N . ALA A 1 130 ? 17.545 0.680 -18.539 1.00 92.56 130 ALA A N 1
ATOM 1066 C CA . ALA A 1 130 ? 18.897 0.898 -19.047 1.00 92.56 130 ALA A CA 1
ATOM 1067 C C . ALA A 1 130 ? 19.082 2.288 -19.693 1.00 92.56 130 ALA A C 1
ATOM 1069 O O . ALA A 1 130 ? 20.212 2.773 -19.786 1.00 92.56 130 ALA A O 1
ATOM 1070 N N . MET A 1 131 ? 17.997 2.935 -20.130 1.00 91.56 131 MET A N 1
ATOM 1071 C CA . MET A 1 131 ? 18.015 4.284 -20.704 1.00 91.56 131 MET A CA 1
ATOM 1072 C C . MET A 1 131 ? 18.091 5.379 -19.631 1.00 91.56 131 MET A C 1
ATOM 1074 O O . MET A 1 131 ? 17.864 5.154 -18.440 1.00 91.56 131 MET A O 1
ATOM 1078 N N . ASN A 1 132 ? 18.375 6.612 -20.059 1.00 93.81 132 ASN A N 1
ATOM 1079 C CA . ASN A 1 132 ? 18.247 7.780 -19.192 1.00 93.81 132 ASN A CA 1
ATOM 1080 C C . ASN A 1 132 ? 16.782 7.959 -18.757 1.00 93.81 132 ASN A C 1
ATOM 1082 O O . ASN A 1 132 ? 15.870 7.836 -19.575 1.00 93.81 132 ASN A O 1
ATOM 1086 N N . PHE A 1 133 ? 16.557 8.295 -17.485 1.00 92.69 133 PHE A N 1
ATOM 1087 C CA . PHE A 1 133 ? 15.219 8.439 -16.906 1.00 92.69 133 PHE A CA 1
ATOM 1088 C C . PHE A 1 133 ? 14.271 9.322 -17.740 1.00 92.69 133 PHE A C 1
ATOM 1090 O O . PHE A 1 133 ? 13.130 8.943 -18.004 1.00 92.69 133 PHE A O 1
ATOM 1097 N N . THR A 1 134 ? 14.739 10.486 -18.198 1.00 92.06 134 THR A N 1
ATOM 1098 C CA . THR A 1 134 ? 13.900 11.423 -18.968 1.00 92.06 134 THR A CA 1
ATOM 1099 C C . THR A 1 134 ? 13.525 10.856 -20.336 1.00 92.06 134 THR A C 1
ATOM 1101 O O . THR A 1 134 ? 12.399 11.028 -20.795 1.00 92.06 134 THR A O 1
ATOM 1104 N N . GLU A 1 135 ? 14.458 10.160 -20.979 1.00 92.50 135 GLU A N 1
ATOM 1105 C CA . GLU A 1 135 ? 14.254 9.528 -22.283 1.00 92.50 135 GLU A CA 1
ATOM 1106 C C . GLU A 1 135 ? 13.270 8.359 -22.179 1.00 92.50 135 GLU A C 1
ATOM 1108 O O . GLU A 1 135 ? 12.325 8.273 -22.963 1.00 92.50 135 GLU A O 1
ATOM 1113 N N . ALA A 1 136 ? 13.415 7.527 -21.143 1.00 90.81 136 ALA A N 1
ATOM 1114 C CA . ALA A 1 136 ? 12.513 6.414 -20.870 1.00 90.81 136 ALA A CA 1
ATOM 1115 C C . ALA A 1 136 ? 11.059 6.877 -20.674 1.00 90.81 136 ALA A C 1
ATOM 1117 O O . ALA A 1 136 ? 10.143 6.266 -21.221 1.00 90.81 136 ALA A O 1
ATOM 1118 N N . ILE A 1 137 ? 10.837 7.983 -19.951 1.00 90.50 137 ILE A N 1
ATOM 1119 C CA . ILE A 1 137 ? 9.492 8.558 -19.765 1.00 90.50 137 ILE A CA 1
ATOM 1120 C C . ILE A 1 137 ? 8.893 9.023 -21.089 1.00 90.50 137 ILE A C 1
ATOM 1122 O O . ILE A 1 137 ? 7.720 8.761 -21.362 1.00 90.50 137 ILE A O 1
ATOM 1126 N N . LEU A 1 138 ? 9.675 9.745 -21.896 1.00 90.75 138 LEU A N 1
ATOM 1127 C CA . LEU A 1 138 ? 9.201 10.252 -23.182 1.00 90.75 138 LEU A CA 1
ATOM 1128 C C . LEU A 1 138 ? 8.805 9.092 -24.096 1.00 90.75 138 LEU A C 1
ATOM 1130 O O . LEU A 1 138 ? 7.703 9.096 -24.641 1.00 90.75 138 LEU A O 1
ATOM 1134 N N . LEU A 1 139 ? 9.633 8.050 -24.166 1.00 88.75 139 LEU A N 1
ATOM 1135 C CA . LEU A 1 139 ? 9.351 6.867 -24.975 1.00 88.75 139 LEU A CA 1
ATOM 1136 C C . LEU A 1 139 ? 8.154 6.060 -24.464 1.00 88.75 139 LEU A C 1
ATOM 1138 O O . LEU A 1 139 ? 7.336 5.630 -25.277 1.00 88.75 139 LEU A O 1
ATOM 1142 N N . ALA A 1 140 ? 8.013 5.883 -23.148 1.00 86.06 140 ALA A N 1
ATOM 1143 C CA . ALA A 1 140 ? 6.846 5.223 -22.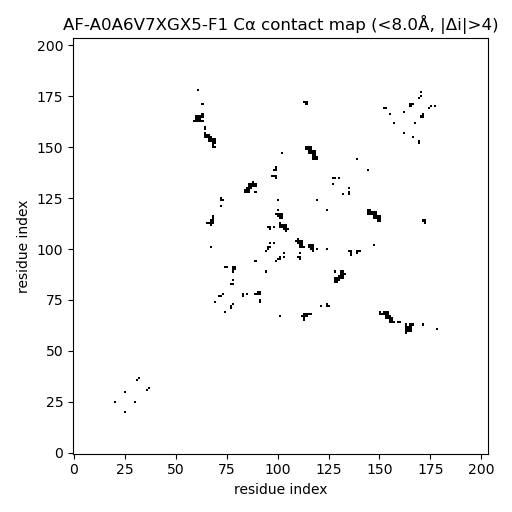554 1.00 86.06 140 ALA A CA 1
ATOM 1144 C C . ALA A 1 140 ? 5.542 5.998 -22.823 1.00 86.06 140 ALA A C 1
ATOM 1146 O O . ALA A 1 140 ? 4.467 5.410 -22.940 1.00 86.06 140 ALA A O 1
ATOM 1147 N N . ARG A 1 141 ? 5.629 7.328 -22.960 1.00 85.38 141 ARG A N 1
ATOM 1148 C CA . ARG A 1 141 ? 4.492 8.184 -23.321 1.00 85.38 141 ARG A CA 1
ATOM 1149 C C . ARG A 1 141 ? 4.172 8.144 -24.817 1.00 85.38 141 ARG A C 1
ATOM 1151 O O . ARG A 1 141 ? 2.998 8.164 -25.180 1.00 85.38 141 ARG A O 1
ATOM 1158 N N . GLU A 1 142 ? 5.192 8.135 -25.672 1.00 84.19 142 GLU A N 1
ATOM 1159 C CA . GLU A 1 142 ? 5.048 8.154 -27.136 1.00 84.19 142 GLU A CA 1
ATOM 1160 C C . GLU A 1 142 ? 4.620 6.800 -27.704 1.00 84.19 142 GLU A C 1
ATOM 1162 O O . GLU A 1 142 ? 3.831 6.738 -28.650 1.00 84.19 142 GLU A O 1
ATOM 1167 N N . ARG A 1 143 ? 5.095 5.708 -27.104 1.00 70.50 143 ARG A N 1
ATOM 1168 C CA . ARG A 1 143 ? 4.616 4.354 -27.365 1.00 70.50 143 ARG A CA 1
ATOM 1169 C C . ARG A 1 143 ? 4.051 3.804 -26.062 1.00 70.50 143 ARG A C 1
ATOM 1171 O O . ARG A 1 143 ? 4.851 3.333 -25.271 1.00 70.50 143 ARG A O 1
ATOM 1178 N N . PRO A 1 144 ? 2.728 3.831 -25.827 1.00 64.06 144 PRO A N 1
ATOM 1179 C CA . PRO A 1 144 ? 2.124 3.132 -24.697 1.00 64.06 144 PRO A CA 1
ATOM 1180 C C . PRO A 1 144 ? 1.883 1.657 -25.071 1.00 64.06 144 PRO A C 1
ATOM 1182 O O . PRO A 1 144 ? 0.940 1.368 -25.814 1.00 64.06 144 PRO A O 1
ATOM 1185 N N . PRO A 1 145 ? 2.709 0.690 -24.634 1.00 62.94 145 PRO A N 1
ATOM 1186 C CA . PRO A 1 145 ? 2.536 -0.700 -25.030 1.00 62.94 145 PRO A CA 1
ATOM 1187 C C . PRO A 1 145 ? 1.445 -1.433 -24.241 1.00 62.94 145 PRO A C 1
ATOM 1189 O O . PRO A 1 145 ? 1.765 -2.482 -23.714 1.00 62.94 145 PRO A O 1
ATOM 1192 N N . TYR A 1 146 ? 0.202 -0.963 -24.042 1.00 67.81 146 TYR A N 1
ATOM 1193 C CA . TYR A 1 146 ? -0.604 -1.708 -23.052 1.00 67.81 146 TYR A CA 1
ATOM 1194 C C . TYR A 1 146 ? -2.092 -1.450 -22.913 1.00 67.81 146 TYR A C 1
ATOM 1196 O O . TYR A 1 146 ? -2.586 -0.327 -22.835 1.00 67.81 146 TYR A O 1
ATOM 1204 N N . LEU A 1 147 ? -2.766 -2.577 -22.703 1.00 83.81 147 LEU A N 1
ATOM 1205 C CA . LEU A 1 147 ? -4.022 -2.662 -21.984 1.00 83.81 147 LEU A CA 1
ATOM 1206 C C . LEU A 1 147 ? -3.743 -2.554 -20.479 1.00 83.81 147 LEU A C 1
ATOM 1208 O O . LEU A 1 147 ? -2.674 -2.916 -19.986 1.00 83.81 147 LEU A O 1
ATOM 1212 N N . ILE A 1 148 ? -4.726 -2.061 -19.738 1.00 88.12 148 ILE A N 1
ATOM 1213 C CA . ILE A 1 148 ? -4.660 -1.994 -18.280 1.00 88.12 148 ILE A CA 1
ATOM 1214 C C . ILE A 1 148 ? -5.054 -3.366 -17.730 1.00 88.12 148 ILE A C 1
ATOM 1216 O O . ILE A 1 148 ? -6.144 -3.859 -18.028 1.00 88.12 148 ILE A O 1
ATOM 1220 N N . GLN A 1 149 ? -4.186 -3.976 -16.921 1.00 91.44 149 GLN A N 1
ATOM 1221 C CA . GLN A 1 149 ? -4.451 -5.254 -16.266 1.00 91.44 149 GLN A CA 1
ATOM 1222 C C . GLN A 1 149 ? -4.470 -5.101 -14.740 1.00 91.44 149 GLN A C 1
ATOM 1224 O O . GLN A 1 149 ? -3.740 -4.298 -14.163 1.00 91.44 149 GLN A O 1
ATOM 1229 N N . ARG A 1 150 ? -5.316 -5.898 -14.076 1.00 91.19 150 ARG A N 1
ATOM 1230 C CA . ARG A 1 150 ? -5.330 -6.026 -12.614 1.00 91.19 150 ARG A CA 1
ATOM 1231 C C . ARG A 1 150 ? -4.113 -6.789 -12.110 1.00 91.19 150 ARG A C 1
ATOM 1233 O O . ARG A 1 150 ? -3.656 -7.754 -12.726 1.00 91.19 150 ARG A O 1
ATOM 1240 N N . CYS A 1 151 ? -3.622 -6.361 -10.962 1.00 90.62 151 CYS A N 1
ATOM 1241 C CA . CYS A 1 151 ? -2.432 -6.928 -10.356 1.00 90.62 151 CYS A CA 1
ATOM 1242 C C . CYS A 1 151 ? -2.739 -8.250 -9.657 1.00 90.62 151 CYS A C 1
ATOM 1244 O O . CYS A 1 151 ? -3.816 -8.431 -9.100 1.00 90.62 151 CYS A O 1
ATOM 1246 N N . LYS A 1 152 ? -1.793 -9.189 -9.737 1.00 89.19 152 LYS A N 1
ATOM 1247 C CA . LYS A 1 152 ? -1.902 -10.512 -9.098 1.00 89.19 152 LYS A CA 1
ATOM 1248 C C . LYS A 1 152 ? -1.111 -10.611 -7.797 1.00 89.19 152 LYS A C 1
ATOM 1250 O O . LYS A 1 152 ? -1.375 -11.492 -6.993 1.00 89.19 152 LYS A O 1
ATOM 1255 N N . GLN A 1 153 ? -0.085 -9.778 -7.665 1.00 90.75 153 GLN A N 1
ATOM 1256 C CA . GLN A 1 153 ? 0.841 -9.735 -6.544 1.00 90.75 153 GLN A CA 1
ATOM 1257 C C . GLN A 1 153 ? 1.163 -8.273 -6.262 1.00 90.75 153 GLN A C 1
ATOM 1259 O O . GLN A 1 153 ? 1.233 -7.468 -7.199 1.00 90.75 153 GLN A O 1
ATOM 1264 N N . TRP A 1 154 ? 1.387 -7.955 -4.993 1.00 91.19 154 TRP A N 1
ATOM 1265 C CA . TRP A 1 154 ? 1.590 -6.591 -4.529 1.00 91.19 154 TRP A CA 1
ATOM 1266 C C . TRP A 1 154 ? 2.882 -6.460 -3.739 1.00 91.19 154 TRP A C 1
ATOM 1268 O O . TRP A 1 154 ? 3.404 -7.421 -3.173 1.00 91.19 154 TRP A O 1
ATOM 1278 N N . GLU A 1 155 ? 3.395 -5.243 -3.734 1.00 91.50 155 GLU A N 1
ATOM 1279 C CA . GLU A 1 155 ? 4.490 -4.803 -2.894 1.00 91.50 155 GLU A CA 1
ATOM 1280 C C . GLU A 1 155 ? 4.045 -3.524 -2.179 1.00 91.50 155 GLU A C 1
ATOM 1282 O O . GLU A 1 155 ? 3.325 -2.696 -2.741 1.00 91.50 155 GLU A O 1
ATOM 1287 N N . TYR A 1 156 ? 4.395 -3.425 -0.899 1.00 91.19 156 TYR A N 1
ATOM 1288 C CA . TYR A 1 156 ? 3.829 -2.461 0.041 1.00 91.19 156 TYR A CA 1
ATOM 1289 C C . TYR A 1 156 ? 4.907 -1.501 0.536 1.00 91.19 156 TYR A C 1
ATOM 1291 O O . TYR A 1 156 ? 6.022 -1.933 0.841 1.00 91.19 156 TYR A O 1
ATOM 1299 N N . ASP A 1 157 ? 4.560 -0.223 0.700 1.00 89.38 157 ASP A N 1
ATOM 1300 C CA . ASP A 1 157 ? 5.417 0.730 1.401 1.00 89.38 157 ASP A CA 1
ATOM 1301 C C . ASP A 1 157 ? 5.433 0.424 2.906 1.00 89.38 157 ASP A C 1
ATOM 1303 O O . ASP A 1 157 ? 4.415 0.512 3.599 1.00 89.38 157 ASP A O 1
ATOM 1307 N N . ARG A 1 158 ? 6.614 0.067 3.417 1.00 86.81 158 ARG A N 1
ATOM 1308 C CA . ARG A 1 158 ? 6.847 -0.308 4.820 1.00 86.81 158 ARG A CA 1
ATOM 1309 C C . ARG A 1 158 ? 7.412 0.834 5.671 1.00 86.81 158 ARG A C 1
ATOM 1311 O O . ARG A 1 158 ? 7.881 0.584 6.778 1.00 86.81 158 ARG A O 1
ATOM 1318 N N . ASN A 1 159 ? 7.381 2.080 5.190 1.00 85.44 159 ASN A N 1
ATOM 1319 C CA . ASN A 1 159 ? 7.952 3.226 5.910 1.00 85.44 159 ASN A CA 1
ATOM 1320 C C . ASN A 1 159 ? 7.244 3.536 7.248 1.00 85.44 159 ASN A C 1
ATOM 1322 O O . ASN A 1 159 ? 7.882 3.942 8.214 1.00 85.44 159 ASN A O 1
ATOM 1326 N N . ILE A 1 160 ? 5.921 3.346 7.319 1.00 82.56 160 ILE A N 1
ATOM 1327 C CA . ILE A 1 160 ? 5.120 3.675 8.517 1.00 82.56 160 ILE A CA 1
ATOM 1328 C C . ILE A 1 160 ? 4.867 2.439 9.384 1.00 82.56 160 ILE A C 1
ATOM 1330 O O . ILE A 1 160 ? 4.981 2.497 10.606 1.00 82.56 160 ILE A O 1
ATOM 1334 N N . MET A 1 161 ? 4.487 1.329 8.754 1.00 78.81 161 MET A N 1
ATOM 1335 C CA . MET A 1 161 ? 4.138 0.081 9.423 1.00 78.81 161 MET A CA 1
ATOM 1336 C C . MET A 1 161 ? 4.744 -1.073 8.636 1.00 78.81 161 MET A C 1
ATOM 1338 O O . MET A 1 161 ? 4.572 -1.132 7.420 1.00 78.81 161 MET A O 1
ATOM 1342 N N . SER A 1 162 ? 5.432 -1.989 9.322 1.00 80.81 162 SER A N 1
ATOM 1343 C CA . SER A 1 162 ? 6.050 -3.137 8.659 1.00 80.81 162 SER A CA 1
ATOM 1344 C C . SER A 1 162 ? 4.995 -4.100 8.130 1.00 80.81 162 SER A C 1
ATOM 1346 O O . SER A 1 162 ? 5.053 -4.456 6.958 1.00 80.81 162 SER A O 1
ATOM 1348 N N . ASP A 1 163 ? 4.025 -4.485 8.966 1.00 84.69 163 ASP A N 1
ATOM 1349 C CA . ASP A 1 163 ? 2.999 -5.471 8.635 1.00 84.69 163 ASP A CA 1
ATOM 1350 C C . ASP A 1 163 ? 1.636 -5.082 9.213 1.00 84.69 163 ASP A C 1
ATOM 1352 O O . ASP A 1 163 ? 1.522 -4.618 10.349 1.00 84.69 163 ASP A O 1
ATOM 1356 N N . SER A 1 164 ? 0.583 -5.321 8.436 1.00 86.75 164 SER A N 1
ATOM 1357 C CA . SER A 1 164 ? -0.806 -5.234 8.878 1.00 86.75 164 SER A CA 1
ATOM 1358 C C . SER A 1 164 ? -1.585 -6.469 8.423 1.00 86.75 164 SER A C 1
ATOM 1360 O O . SER A 1 164 ? -1.135 -7.241 7.572 1.00 86.75 164 SER A O 1
ATOM 1362 N N . VAL A 1 165 ? -2.796 -6.656 8.954 1.00 85.81 165 VAL A N 1
ATOM 1363 C CA . VAL A 1 165 ? -3.692 -7.749 8.522 1.00 85.81 165 VAL A CA 1
ATOM 1364 C C . VAL A 1 165 ? -4.065 -7.606 7.043 1.00 85.81 165 VAL A C 1
ATOM 1366 O O . VAL A 1 165 ? -4.445 -8.556 6.369 1.00 85.81 165 VAL A O 1
ATOM 1369 N N . VAL A 1 166 ? -3.934 -6.409 6.489 1.00 85.56 166 VAL A N 1
ATOM 1370 C CA . VAL A 1 166 ? -4.160 -6.191 5.065 1.00 85.56 166 VAL A CA 1
ATOM 1371 C C . VAL A 1 166 ? -2.982 -6.703 4.239 1.00 85.56 166 VAL A C 1
ATOM 1373 O O . VAL A 1 166 ? -3.214 -7.385 3.244 1.00 85.56 166 VAL A O 1
ATOM 1376 N N . THR A 1 167 ? -1.746 -6.392 4.643 1.00 85.94 167 THR A N 1
ATOM 1377 C CA . THR A 1 167 ? -0.537 -6.747 3.880 1.00 85.94 167 THR A CA 1
ATOM 1378 C C . THR A 1 167 ? -0.148 -8.212 4.028 1.00 85.94 167 THR A C 1
ATOM 1380 O O . THR A 1 167 ? 0.450 -8.774 3.124 1.00 85.94 167 THR A O 1
ATOM 1383 N N . GLN A 1 168 ? -0.482 -8.852 5.151 1.00 86.00 168 GLN A N 1
ATOM 1384 C CA . GLN A 1 168 ? -0.183 -10.273 5.363 1.00 86.00 168 GLN A CA 1
ATOM 1385 C C . GLN A 1 168 ? -1.076 -11.207 4.537 1.00 86.00 168 GLN A C 1
ATOM 1387 O O . GLN A 1 168 ? -0.651 -12.301 4.176 1.00 86.00 168 GLN A O 1
ATOM 1392 N N . TRP A 1 169 ? -2.314 -10.796 4.256 1.00 83.56 169 TRP A N 1
ATOM 1393 C CA . TRP A 1 169 ? -3.296 -11.596 3.516 1.00 83.56 169 TRP A CA 1
ATOM 1394 C C . TRP A 1 169 ? -3.605 -11.032 2.121 1.00 83.56 169 TRP A C 1
ATOM 1396 O O . TRP A 1 169 ? -4.589 -11.453 1.514 1.00 83.56 169 TRP A O 1
ATOM 1406 N N . ASP A 1 170 ? -2.814 -10.066 1.642 1.00 85.62 170 ASP A N 1
ATOM 1407 C CA . ASP A 1 170 ? -2.964 -9.401 0.340 1.00 85.62 170 ASP A CA 1
ATOM 1408 C C . ASP A 1 170 ? -4.401 -8.917 0.047 1.00 85.62 170 ASP A C 1
ATOM 1410 O O . ASP A 1 170 ? -4.909 -8.988 -1.072 1.00 85.62 170 ASP A O 1
ATOM 1414 N N . ARG A 1 171 ? -5.099 -8.403 1.071 1.00 86.06 171 ARG A N 1
ATOM 1415 C CA . ARG A 1 171 ? -6.507 -7.971 0.961 1.00 86.06 171 ARG A CA 1
ATOM 1416 C C . ARG A 1 171 ? -6.622 -6.546 0.431 1.00 86.06 171 ARG A C 1
ATOM 1418 O O . ARG A 1 171 ? -7.091 -5.633 1.120 1.00 86.06 171 ARG A O 1
ATOM 1425 N N . VAL A 1 172 ? -6.170 -6.350 -0.802 1.00 87.38 172 VAL A N 1
ATOM 1426 C CA . VAL A 1 172 ? -6.173 -5.056 -1.493 1.00 87.38 172 VAL A CA 1
ATOM 1427 C C . VAL A 1 172 ? -7.004 -5.087 -2.771 1.00 87.38 172 VAL A C 1
ATOM 1429 O O . VAL A 1 172 ? -7.339 -6.149 -3.287 1.00 87.38 172 VAL A O 1
ATOM 1432 N N . CYS A 1 173 ? -7.366 -3.904 -3.270 1.00 85.94 173 CYS A N 1
ATOM 1433 C CA . CYS A 1 173 ? -8.096 -3.737 -4.528 1.00 85.94 173 CYS A CA 1
ATOM 1434 C C . CYS A 1 173 ? -9.404 -4.550 -4.575 1.00 85.94 173 CYS A C 1
ATOM 1436 O O . CYS A 1 173 ? -10.344 -4.212 -3.850 1.00 85.94 173 CYS A O 1
ATOM 1438 N N . ASP A 1 174 ? -9.464 -5.611 -5.383 1.00 83.88 174 ASP A N 1
ATOM 1439 C CA . ASP A 1 174 ? -10.655 -6.451 -5.562 1.00 83.88 174 ASP A CA 1
ATOM 1440 C C . ASP A 1 174 ? -11.068 -7.166 -4.253 1.00 83.88 174 ASP A C 1
ATOM 1442 O O . ASP A 1 174 ? -12.255 -7.364 -3.987 1.00 83.88 174 ASP A O 1
ATOM 1446 N N . ASP A 1 175 ? -10.106 -7.436 -3.365 1.00 82.75 175 ASP A N 1
ATOM 1447 C CA . ASP A 1 175 ? -10.309 -8.148 -2.095 1.00 82.75 175 ASP A CA 1
ATOM 1448 C C . ASP A 1 175 ? -10.567 -7.231 -0.881 1.00 82.75 175 ASP A C 1
ATOM 1450 O O . ASP A 1 175 ? -10.633 -7.669 0.277 1.00 82.75 175 ASP A O 1
ATOM 1454 N N . ASN A 1 176 ? -10.787 -5.937 -1.126 1.00 83.62 176 ASN A N 1
ATOM 1455 C CA . ASN A 1 176 ? -11.082 -4.950 -0.081 1.00 83.62 176 ASN A CA 1
ATOM 1456 C C . ASN A 1 176 ? -12.475 -5.143 0.575 1.00 83.62 176 ASN A C 1
ATOM 1458 O O . ASN A 1 176 ? -12.772 -4.570 1.624 1.00 83.62 176 ASN A O 1
ATOM 1462 N N . TRP A 1 177 ? -13.343 -5.988 0.010 1.00 79.62 177 TRP A N 1
ATOM 1463 C CA . TRP A 1 177 ? -14.672 -6.274 0.572 1.00 79.62 177 TRP A CA 1
ATOM 1464 C C . TRP A 1 177 ? -14.625 -6.811 2.013 1.00 79.62 177 TRP A C 1
ATOM 1466 O O . TRP A 1 177 ? -15.567 -6.613 2.790 1.00 79.62 177 TRP A O 1
ATOM 1476 N N . SER A 1 178 ? -13.515 -7.459 2.375 1.00 76.19 178 SER A N 1
ATOM 1477 C CA . SER A 1 178 ? -13.265 -8.040 3.694 1.00 76.19 178 SER A CA 1
ATOM 1478 C C . SER A 1 178 ? -13.435 -7.023 4.829 1.00 76.19 178 SER A C 1
ATOM 1480 O O . SER A 1 178 ? -14.050 -7.344 5.847 1.00 76.19 178 SER A O 1
ATOM 1482 N N . ARG A 1 179 ? -13.009 -5.766 4.639 1.00 76.69 179 ARG A N 1
ATOM 1483 C CA . ARG A 1 179 ? -13.168 -4.707 5.655 1.00 76.69 179 ARG A CA 1
ATOM 1484 C C . ARG A 1 179 ? -14.635 -4.411 5.947 1.00 76.69 179 ARG A C 1
ATOM 1486 O O . ARG A 1 179 ? -15.034 -4.339 7.107 1.00 76.69 179 ARG A O 1
ATOM 1493 N N . ALA A 1 180 ? -15.448 -4.285 4.899 1.00 82.00 180 ALA A N 1
ATOM 1494 C CA . ALA A 1 180 ? -16.876 -4.014 5.042 1.00 82.00 180 ALA A CA 1
ATOM 1495 C C . ALA A 1 180 ? -17.601 -5.155 5.777 1.00 82.00 180 ALA A C 1
ATOM 1497 O O . ALA A 1 180 ? -18.472 -4.900 6.606 1.00 82.00 180 ALA A O 1
ATOM 1498 N N . HIS A 1 181 ? -17.203 -6.406 5.532 1.00 83.75 181 HIS A N 1
ATOM 1499 C CA . HIS A 1 181 ? -17.808 -7.565 6.191 1.00 83.75 181 HIS A CA 1
ATOM 1500 C C . HIS A 1 181 ? -17.425 -7.677 7.664 1.00 83.75 181 HIS A C 1
ATOM 1502 O O . HIS A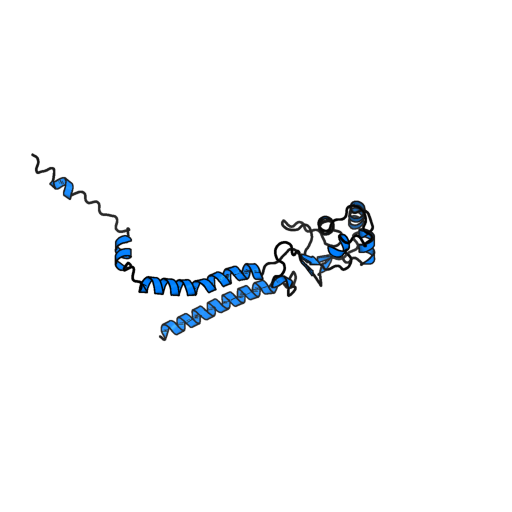 1 181 ? -18.284 -8.003 8.482 1.00 83.75 181 HIS A O 1
ATOM 1508 N N . VAL A 1 182 ? -16.180 -7.352 8.027 1.00 83.25 182 VAL A N 1
ATOM 1509 C CA . VAL A 1 182 ? -15.767 -7.292 9.437 1.00 83.25 182 VAL A CA 1
ATOM 1510 C C . VAL A 1 182 ? -16.632 -6.284 10.194 1.00 83.25 182 VAL A C 1
ATOM 1512 O O . VAL A 1 182 ? -17.219 -6.638 11.215 1.00 83.25 182 VAL A O 1
ATOM 1515 N N . HIS A 1 183 ? -16.816 -5.077 9.652 1.00 82.88 183 HIS A N 1
ATOM 1516 C CA . HIS A 1 183 ? -17.697 -4.079 10.265 1.00 82.88 183 HIS A CA 1
ATOM 1517 C C . HIS A 1 183 ? -19.148 -4.554 10.378 1.00 82.88 183 HIS A C 1
ATOM 1519 O O . HIS A 1 183 ? -19.763 -4.403 11.432 1.00 82.88 183 HIS A O 1
ATOM 1525 N N . LEU A 1 184 ? -19.684 -5.172 9.324 1.00 89.00 184 LEU A N 1
ATOM 1526 C CA . LEU A 1 184 ? -21.065 -5.647 9.319 1.00 89.00 184 LEU A CA 1
ATOM 1527 C C . LEU A 1 184 ? -21.282 -6.780 10.334 1.00 89.00 184 LEU A C 1
ATOM 1529 O O . LEU A 1 184 ? -22.254 -6.751 11.087 1.00 89.00 184 LEU A O 1
ATOM 1533 N N . SER A 1 185 ? -20.352 -7.735 10.410 1.00 89.25 185 SER A N 1
ATOM 1534 C CA . SER A 1 185 ? -20.388 -8.824 11.394 1.00 89.25 185 SER A CA 1
ATOM 1535 C C . SER A 1 185 ? -20.301 -8.313 12.835 1.00 89.25 185 SER A C 1
ATOM 1537 O O . SER A 1 185 ? -21.027 -8.801 13.700 1.00 89.25 185 SER A O 1
ATOM 1539 N N . TYR A 1 186 ? -19.485 -7.283 13.082 1.00 86.44 186 TYR A N 1
ATOM 1540 C CA . TYR A 1 186 ? -19.365 -6.647 14.391 1.00 86.44 186 TYR A CA 1
ATOM 1541 C C . TYR A 1 186 ? -20.674 -5.965 14.809 1.00 86.44 186 TYR A C 1
ATOM 1543 O O . TYR A 1 186 ? -21.183 -6.217 15.902 1.00 86.44 186 TYR A O 1
ATOM 1551 N N . SER A 1 187 ? -21.268 -5.155 13.926 1.00 89.25 187 SER A N 1
ATOM 1552 C CA . SER A 1 187 ? -22.550 -4.494 14.200 1.00 89.25 187 SER A CA 1
ATOM 1553 C C . SER A 1 187 ? -23.692 -5.492 14.404 1.00 89.25 187 SER A C 1
ATOM 1555 O O . SER A 1 187 ? -24.525 -5.299 15.288 1.00 89.25 187 SER A O 1
ATOM 1557 N N . LEU A 1 188 ? -23.715 -6.582 13.631 1.00 95.06 188 LEU A N 1
ATOM 1558 C CA . LEU A 1 188 ? -24.694 -7.654 13.804 1.00 95.06 188 LEU A CA 1
ATOM 1559 C C . LEU A 1 188 ? -24.518 -8.366 15.151 1.00 95.06 188 LEU A C 1
ATOM 1561 O O . LEU A 1 188 ? -25.500 -8.594 15.855 1.00 95.06 188 LEU A O 1
ATOM 1565 N N . GLY A 1 189 ? -23.276 -8.675 15.533 1.00 92.50 189 GLY A N 1
ATOM 1566 C CA . GLY A 1 189 ? -22.964 -9.275 16.830 1.00 92.50 189 GLY A CA 1
ATOM 1567 C C . GLY A 1 189 ? -23.407 -8.392 17.997 1.00 92.50 189 GLY A C 1
ATOM 1568 O O . GLY A 1 189 ? -24.008 -8.891 18.948 1.00 92.50 189 GLY A O 1
ATOM 1569 N N . TYR A 1 190 ? -23.196 -7.076 17.893 1.00 89.38 190 TYR A N 1
ATOM 1570 C CA . TYR A 1 190 ? -23.677 -6.116 18.888 1.00 89.38 190 TYR A CA 1
ATOM 1571 C C . TYR A 1 190 ? -25.207 -6.131 19.005 1.00 89.38 190 TYR A C 1
ATOM 1573 O O . TYR A 1 190 ? -25.741 -6.211 20.110 1.00 89.38 190 TYR A O 1
ATOM 1581 N N . LEU A 1 191 ? -25.920 -6.134 17.873 1.00 93.38 191 LEU A N 1
ATOM 1582 C CA . LEU A 1 191 ? -27.383 -6.182 17.847 1.00 93.38 191 LEU A CA 1
ATOM 1583 C C . LEU A 1 191 ? -27.927 -7.449 18.518 1.00 93.38 191 LEU A C 1
ATOM 1585 O O . LEU A 1 191 ? -28.799 -7.363 19.384 1.00 93.38 191 LEU A O 1
ATOM 1589 N N . VAL A 1 192 ? -27.383 -8.616 18.162 1.00 95.50 192 VAL A N 1
ATOM 1590 C CA . VAL A 1 192 ? -27.785 -9.899 18.759 1.00 95.50 192 VAL A CA 1
ATOM 1591 C C . VAL A 1 192 ? -27.471 -9.920 20.258 1.00 95.50 192 VAL A C 1
ATOM 1593 O O . VAL A 1 192 ? -28.315 -10.333 21.054 1.00 95.50 192 VAL A O 1
ATOM 1596 N N . GLY A 1 193 ? -26.306 -9.403 20.657 1.00 92.06 193 GLY A N 1
ATOM 1597 C CA . GLY A 1 193 ? -25.914 -9.276 22.061 1.00 92.06 193 GLY A CA 1
ATOM 1598 C C . GLY A 1 193 ? -26.884 -8.415 22.875 1.00 92.06 193 GLY A C 1
ATOM 1599 O O . GLY A 1 193 ? -27.304 -8.826 23.955 1.00 92.06 193 GLY A O 1
ATOM 1600 N N . CYS A 1 194 ? -27.309 -7.264 22.344 1.00 91.12 194 CYS A N 1
ATOM 1601 C CA . CYS A 1 194 ? -28.304 -6.406 22.994 1.00 91.12 194 CYS A CA 1
ATOM 1602 C C . CYS A 1 194 ? -29.671 -7.087 23.121 1.00 91.12 194 CYS A C 1
ATOM 1604 O O . CYS A 1 194 ? -30.303 -6.990 24.173 1.00 91.12 194 CYS A O 1
ATOM 1606 N N . MET A 1 195 ? -30.121 -7.797 22.080 1.00 93.31 195 MET A N 1
ATOM 1607 C CA . MET A 1 195 ? -31.389 -8.533 22.122 1.00 93.31 195 MET A CA 1
ATOM 1608 C C . MET A 1 195 ? -31.370 -9.630 23.191 1.00 93.31 195 MET A C 1
ATOM 1610 O O . MET A 1 195 ? -32.301 -9.734 23.990 1.00 93.31 195 MET A O 1
ATOM 1614 N N . MET A 1 196 ? -30.293 -10.420 23.242 1.00 93.75 196 MET A N 1
ATOM 1615 C CA . MET A 1 196 ? -30.132 -11.477 24.243 1.00 93.75 196 MET A CA 1
ATOM 1616 C C . MET A 1 196 ? -29.997 -10.910 25.660 1.00 93.75 196 MET A C 1
ATOM 1618 O O . MET A 1 196 ? -30.657 -11.398 26.574 1.00 93.75 196 MET A O 1
ATOM 1622 N N . GLY A 1 197 ? -29.188 -9.862 25.845 1.00 91.19 197 GLY A N 1
ATOM 1623 C CA . GLY A 1 197 ? -29.017 -9.199 27.139 1.00 91.19 197 GLY A CA 1
ATOM 1624 C C . GLY A 1 197 ? -30.326 -8.615 27.670 1.00 91.19 197 GLY A C 1
ATOM 1625 O O . GLY A 1 197 ? -30.641 -8.793 28.845 1.00 91.19 197 GLY A O 1
ATOM 1626 N N . GLY A 1 198 ? -31.131 -8.005 26.793 1.00 92.06 198 GLY A N 1
ATOM 1627 C CA . GLY A 1 198 ? -32.471 -7.530 27.134 1.00 92.06 198 GLY A CA 1
ATOM 1628 C C . GLY A 1 198 ? -33.390 -8.663 27.593 1.00 92.06 198 GLY A C 1
ATOM 1629 O O . GLY A 1 198 ? -34.019 -8.556 28.642 1.00 92.06 198 GLY A O 1
ATOM 1630 N N . TYR A 1 199 ? -33.414 -9.784 26.870 1.00 94.06 199 TYR A N 1
ATOM 1631 C CA . TYR A 1 199 ? -34.226 -10.944 27.252 1.00 94.06 199 TYR A CA 1
ATOM 1632 C C . TYR A 1 199 ? -33.810 -11.540 28.607 1.00 94.06 199 TYR A C 1
ATOM 1634 O O . TYR A 1 199 ? -34.663 -11.813 29.449 1.00 94.06 199 TYR A O 1
ATOM 1642 N N . ILE A 1 200 ? -32.503 -11.682 28.851 1.00 93.00 200 ILE A N 1
ATOM 1643 C CA . ILE A 1 200 ? -31.978 -12.186 30.129 1.00 93.00 200 ILE A CA 1
ATOM 1644 C C . ILE A 1 200 ? -32.319 -11.225 31.274 1.00 93.00 200 ILE A C 1
ATOM 1646 O O . ILE A 1 200 ? -32.730 -11.682 32.336 1.00 93.00 200 ILE A O 1
ATOM 1650 N N . SER A 1 201 ? -32.217 -9.910 31.052 1.00 92.19 201 SER A N 1
ATOM 1651 C CA . SER A 1 201 ? -32.551 -8.904 32.072 1.00 92.19 201 SER A CA 1
ATOM 1652 C C . SER A 1 201 ? -34.023 -8.896 32.493 1.00 92.19 201 SER A C 1
ATOM 1654 O O . SER A 1 201 ? -34.338 -8.363 33.546 1.00 92.19 201 SER A O 1
ATOM 1656 N N . VAL A 1 202 ? -34.918 -9.461 31.675 1.00 91.31 202 VAL A N 1
ATOM 1657 C CA . VAL A 1 202 ? -36.346 -9.612 32.003 1.00 91.31 202 VAL A CA 1
ATOM 1658 C C . VAL A 1 202 ? -36.614 -10.897 32.791 1.00 91.31 202 VAL A C 1
ATOM 1660 O O . VAL A 1 202 ? -37.593 -10.968 33.529 1.00 91.31 202 VAL A O 1
ATOM 1663 N N . ILE A 1 203 ? -35.786 -11.926 32.604 1.00 88.56 203 ILE A N 1
ATOM 1664 C CA . ILE A 1 203 ? -35.950 -13.236 33.250 1.00 88.56 203 ILE A CA 1
ATOM 1665 C C . ILE A 1 203 ? -35.370 -13.265 34.668 1.00 88.56 203 ILE A C 1
ATOM 1667 O O . ILE A 1 203 ? -35.888 -14.004 35.506 1.00 88.56 203 ILE A O 1
ATOM 1671 N N . ILE A 1 204 ? -34.287 -12.523 34.907 1.00 77.75 204 ILE A N 1
ATOM 1672 C CA . ILE A 1 204 ? -33.627 -12.385 36.217 1.00 77.75 204 ILE A CA 1
ATOM 1673 C C . ILE A 1 204 ? -34.343 -11.317 37.042 1.00 77.75 204 ILE A C 1
ATOM 1675 O O . ILE A 1 204 ? -34.581 -11.583 38.242 1.00 77.75 204 ILE A O 1
#